Protein AF-A0A1Y2CL51-F1 (afdb_monomer)

InterPro domains:
  IPR001611 Leucine-rich repeat [PF00560] (179-201)
  IPR001611 Leucine-rich repeat [PF00560] (231-253)
  IPR032675 Leucine-rich repeat domain superfamily [G3DSA:3.80.10.10] (71-289)
  IPR053038 Receptor-like Plant Defense [PTHR48064] (92-286)

Nearest PDB structures (foldseek):
  5xjo-assembly2_B  TM=7.924E-01  e=1.326E-09  Arabidopsis thaliana
  4z5w-assembly2_B  TM=7.443E-01  e=2.589E-09  Daucus carota
  4z62-assembly1_A  TM=6.999E-01  e=1.438E-07  Daucus carota
  6g3w-assembly2_D  TM=8.400E-01  e=7.982E-06  Arabidopsis thaliana
  1ogq-assembly1_A  TM=4.740E-01  e=4.875E-08  Phaseolus vulgaris

Mean predicted aligned error: 11.53 Å

pLDDT: mean 75.55, std 25.63, range [22.02, 98.88]

Structure (mmCIF, N/CA/C/O backbone):
data_AF-A0A1Y2CL51-F1
#
_entry.id   AF-A0A1Y2CL51-F1
#
loop_
_atom_site.group_PDB
_atom_site.id
_atom_site.type_symbol
_atom_site.label_atom_id
_atom_site.label_alt_id
_atom_site.label_comp_id
_atom_site.label_asym_id
_atom_site.label_entity_id
_atom_site.label_seq_id
_atom_site.pdbx_PDB_ins_code
_atom_site.Cartn_x
_atom_site.Cartn_y
_atom_site.Cartn_z
_atom_site.occupancy
_atom_site.B_iso_or_equiv
_atom_site.auth_seq_id
_atom_site.auth_comp_id
_atom_site.auth_asym_id
_atom_site.auth_atom_id
_atom_site.pdbx_PDB_model_num
ATOM 1 N N . MET A 1 1 ? -41.728 22.526 10.465 1.00 32.31 1 MET A N 1
ATOM 2 C CA . MET A 1 1 ? -42.297 21.158 10.417 1.00 32.31 1 MET A CA 1
ATOM 3 C C . MET A 1 1 ? -41.361 20.359 9.525 1.00 32.31 1 MET A C 1
ATOM 5 O O . MET A 1 1 ? -41.046 20.877 8.469 1.00 32.31 1 MET A O 1
ATOM 9 N N . SER A 1 2 ? -40.850 19.186 9.882 1.00 24.22 2 SER A N 1
ATOM 10 C CA . SER A 1 2 ? -41.228 18.241 10.945 1.00 24.22 2 SER A CA 1
ATOM 11 C C . SER A 1 2 ? -40.548 18.487 12.304 1.00 24.22 2 SER A C 1
ATOM 13 O O . SER A 1 2 ? -39.623 19.281 12.419 1.00 24.22 2 SER A O 1
ATOM 15 N N . TRP A 1 3 ? -41.068 17.842 13.352 1.00 22.66 3 TRP A N 1
ATOM 16 C CA . TRP A 1 3 ? -40.423 17.725 14.664 1.00 22.66 3 TRP A CA 1
ATOM 17 C C . TRP A 1 3 ? -39.824 16.320 14.776 1.00 22.66 3 TRP A C 1
ATOM 19 O O . TRP A 1 3 ? -40.530 15.343 14.514 1.00 22.66 3 TRP A O 1
ATOM 29 N N . MET A 1 4 ? -38.562 16.195 15.198 1.00 22.02 4 MET A N 1
ATOM 30 C CA . MET A 1 4 ? -37.990 14.886 15.526 1.00 22.02 4 MET A CA 1
ATOM 31 C C . MET A 1 4 ? -38.594 14.321 16.822 1.00 22.02 4 MET A C 1
ATOM 33 O O . MET A 1 4 ? -38.956 15.043 17.751 1.00 22.02 4 MET A O 1
ATOM 37 N N . HIS A 1 5 ? -38.740 12.998 16.861 1.00 24.14 5 HIS A N 1
ATOM 38 C CA . HIS A 1 5 ? -39.601 12.299 17.813 1.00 24.14 5 HIS A CA 1
ATOM 39 C C . HIS A 1 5 ? -39.038 12.311 19.262 1.00 24.14 5 HIS A C 1
ATOM 41 O O . HIS A 1 5 ? -37.900 11.872 19.466 1.00 24.14 5 HIS A O 1
ATOM 47 N N . PRO A 1 6 ? -39.819 12.672 20.311 1.00 24.06 6 PRO A N 1
ATOM 48 C CA . PRO A 1 6 ? -39.315 12.873 21.687 1.00 24.06 6 PRO A CA 1
ATOM 49 C C . PRO A 1 6 ? -38.643 11.673 22.382 1.00 24.06 6 PRO A C 1
ATOM 51 O O . PRO A 1 6 ? -38.093 11.820 23.472 1.00 24.06 6 PRO A O 1
ATOM 54 N N . LYS A 1 7 ? -38.684 10.477 21.781 1.00 26.39 7 LYS A N 1
ATOM 55 C CA . LYS A 1 7 ? -38.092 9.245 22.337 1.00 26.39 7 LYS A CA 1
ATOM 56 C C . LYS A 1 7 ? -36.597 9.068 22.033 1.00 26.39 7 LYS A C 1
ATOM 58 O O . LYS A 1 7 ? -35.974 8.225 22.670 1.00 26.39 7 LYS A O 1
ATOM 63 N N . ILE A 1 8 ? -36.021 9.845 21.110 1.00 28.16 8 ILE A N 1
ATOM 64 C CA . ILE A 1 8 ? -34.584 9.775 20.771 1.00 28.16 8 ILE A CA 1
ATOM 65 C C . ILE A 1 8 ? -33.762 10.685 21.704 1.00 28.16 8 ILE A C 1
ATOM 67 O O . ILE A 1 8 ? -32.742 10.268 22.244 1.00 28.16 8 ILE A O 1
ATOM 71 N N . VAL A 1 9 ? -34.288 11.871 22.032 1.00 26.61 9 VAL A N 1
ATOM 72 C CA . VAL A 1 9 ? -33.664 12.863 22.938 1.00 26.61 9 VAL A CA 1
ATOM 73 C C . VAL A 1 9 ? -33.526 12.359 24.394 1.00 26.61 9 VAL A C 1
ATOM 75 O O . VAL A 1 9 ? -32.742 12.889 25.179 1.00 26.61 9 VAL A O 1
ATOM 78 N N . TRP A 1 10 ? -34.260 11.309 24.780 1.00 22.97 10 TRP A N 1
ATOM 79 C CA . TRP A 1 10 ? -34.388 10.849 26.173 1.00 22.97 10 TRP A CA 1
ATOM 80 C C . TRP A 1 10 ? -33.589 9.584 26.544 1.00 22.97 10 TRP A C 1
ATOM 82 O O . TRP A 1 10 ? -33.891 8.948 27.554 1.00 22.97 10 TRP A O 1
ATOM 92 N N . LYS A 1 11 ? -32.532 9.230 25.793 1.00 26.28 11 LYS A N 1
ATOM 93 C CA . LYS A 1 11 ? -31.622 8.116 26.156 1.00 26.28 11 LYS A CA 1
ATOM 94 C C . LYS A 1 11 ? -30.156 8.479 26.441 1.00 26.28 11 LYS A C 1
ATOM 96 O O . LYS A 1 11 ? -29.363 7.578 26.689 1.00 26.28 11 LYS A O 1
ATOM 101 N N . LEU A 1 12 ? -29.815 9.770 26.518 1.00 31.66 12 LEU A N 1
ATOM 102 C CA . LEU A 1 12 ? -28.467 10.256 26.886 1.00 31.66 12 LEU A CA 1
ATOM 103 C C . LEU A 1 12 ? -28.410 11.053 28.209 1.00 31.66 12 LEU A C 1
ATOM 105 O O . LEU A 1 12 ? -27.375 11.604 28.568 1.00 31.66 12 LEU A O 1
ATOM 109 N N . ARG A 1 13 ? -29.496 11.078 28.997 1.00 26.52 13 ARG A N 1
ATOM 110 C CA . ARG A 1 13 ? -29.582 11.817 30.278 1.00 26.52 13 ARG A CA 1
ATOM 111 C C . ARG A 1 13 ? -29.024 11.088 31.517 1.00 26.52 13 ARG A C 1
ATOM 113 O O . ARG A 1 13 ? -29.363 11.458 32.636 1.00 26.52 13 ARG A O 1
ATOM 120 N N . VAL A 1 14 ? -28.154 10.088 31.344 1.00 31.30 14 VAL A N 1
ATOM 121 C CA . VAL A 1 14 ? -27.437 9.421 32.458 1.00 31.30 14 VAL A CA 1
ATOM 122 C C . VAL A 1 14 ? -25.947 9.252 32.140 1.00 31.30 14 VAL A C 1
ATOM 124 O O . VAL A 1 14 ? -25.368 8.178 32.280 1.00 31.30 14 VAL A O 1
ATOM 127 N N . LEU A 1 15 ? -25.313 10.344 31.717 1.00 37.66 15 LEU A N 1
ATOM 128 C CA . LEU A 1 15 ? -23.860 10.481 31.749 1.00 37.66 15 LEU A CA 1
ATOM 129 C C . LEU A 1 15 ? -23.494 11.266 33.010 1.00 37.66 15 LEU A C 1
ATOM 131 O O . LEU A 1 15 ? -24.083 12.309 33.300 1.00 37.66 15 LEU A O 1
ATOM 135 N N . SER A 1 16 ? -22.573 10.728 33.809 1.00 40.69 16 SER A N 1
ATOM 136 C CA . SER A 1 16 ? -22.164 11.366 35.061 1.00 40.69 16 SER A CA 1
ATOM 137 C C . SER A 1 16 ? -21.456 12.694 34.778 1.00 40.69 16 SER A C 1
ATOM 139 O O . SER A 1 16 ? -20.816 12.856 33.735 1.00 40.69 16 SER A O 1
ATOM 141 N N . ARG A 1 17 ? -21.506 13.638 35.732 1.00 38.16 17 ARG A N 1
ATOM 142 C CA . ARG A 1 17 ? -20.773 14.913 35.610 1.00 38.16 17 ARG A CA 1
ATOM 143 C C . ARG A 1 17 ? -19.286 14.680 35.314 1.00 38.16 17 ARG A C 1
ATOM 145 O O . ARG A 1 17 ? -18.708 15.453 34.577 1.00 38.16 17 ARG A O 1
ATOM 152 N N . SER A 1 18 ? -18.685 13.594 35.803 1.00 38.12 18 SER A N 1
ATOM 153 C CA . SER A 1 18 ? -17.293 13.220 35.510 1.00 38.12 18 SER A CA 1
ATOM 154 C C . SER A 1 18 ? -17.029 12.888 34.033 1.00 38.12 18 SER A C 1
ATOM 156 O O . SER A 1 18 ? -15.942 13.163 33.543 1.00 38.12 18 SER A O 1
ATOM 158 N N . PHE A 1 19 ? -18.000 12.316 33.311 1.00 44.16 19 PHE A N 1
ATOM 159 C CA . PHE A 1 19 ? -17.841 11.973 31.891 1.00 44.16 19 PHE A CA 1
ATOM 160 C C . PHE A 1 19 ? -17.941 13.206 30.990 1.00 44.16 19 PHE A C 1
ATOM 162 O O . PHE A 1 19 ? -17.105 13.387 30.110 1.00 44.16 19 PHE A O 1
ATOM 169 N N . GLN A 1 20 ? -18.891 14.104 31.277 1.00 42.50 20 GLN A N 1
ATOM 170 C CA . GLN A 1 20 ? -18.994 15.408 30.601 1.00 42.50 20 GLN A CA 1
ATOM 171 C C . GLN A 1 20 ? -17.689 16.210 30.706 1.00 42.50 20 GLN A C 1
ATOM 173 O O . GLN A 1 20 ? -17.347 16.953 29.799 1.00 42.50 20 GLN A O 1
ATOM 178 N N . ARG A 1 21 ? -16.938 16.005 31.791 1.00 44.00 21 ARG A N 1
ATOM 179 C CA . ARG A 1 21 ? -15.685 16.703 32.082 1.00 44.00 21 ARG A CA 1
ATOM 180 C C . ARG A 1 21 ? -14.422 16.027 31.536 1.00 44.00 21 ARG A C 1
ATOM 182 O O . ARG A 1 21 ? -13.354 16.629 31.522 1.00 44.00 21 ARG A O 1
ATOM 189 N N . LEU A 1 22 ? -14.539 14.769 31.111 1.00 44.66 22 LEU A N 1
ATOM 190 C CA . LEU A 1 22 ? -13.518 14.097 30.310 1.00 44.66 22 LEU A CA 1
ATOM 191 C C . LEU A 1 22 ? -13.675 14.507 28.844 1.00 44.66 22 LEU A C 1
ATOM 193 O O . LEU A 1 22 ? -12.706 14.941 28.237 1.00 44.66 22 LEU A O 1
ATOM 197 N N . LEU A 1 23 ? -14.912 14.477 28.329 1.00 44.78 23 LEU A N 1
ATOM 198 C CA . LEU A 1 23 ? -15.262 15.027 27.013 1.00 44.78 23 LEU A CA 1
ATOM 199 C C . LEU A 1 23 ? -14.862 16.503 26.862 1.00 44.78 23 LEU A C 1
ATOM 201 O O . LEU A 1 23 ? -14.670 16.990 25.757 1.00 44.78 23 LEU A O 1
ATOM 205 N N . SER A 1 24 ? -14.714 17.211 27.980 1.00 40.47 24 SER A N 1
ATOM 206 C CA . SER A 1 24 ? -14.375 18.621 27.985 1.00 40.47 24 SER A CA 1
ATOM 207 C C . SER A 1 24 ? -12.909 18.982 28.094 1.00 40.47 24 SER A C 1
ATOM 209 O O . SER A 1 24 ? -12.596 20.175 28.101 1.00 40.47 24 SER A O 1
ATOM 211 N N . THR A 1 25 ? -12.005 18.021 28.292 1.00 45.41 25 THR A N 1
ATOM 212 C CA . THR A 1 25 ? -10.592 18.370 28.131 1.00 45.41 25 THR A CA 1
ATOM 213 C C . THR A 1 25 ? -10.402 18.837 26.687 1.00 45.41 25 THR A C 1
ATOM 215 O O . THR A 1 25 ? -11.026 18.239 25.808 1.00 45.41 25 THR A O 1
ATOM 218 N N . PRO A 1 26 ? -9.586 19.869 26.415 1.00 40.69 26 PRO A N 1
ATOM 219 C CA . PRO A 1 26 ? -9.475 20.440 25.072 1.00 40.69 26 PRO A CA 1
ATOM 220 C C . PRO A 1 26 ? -9.213 19.392 23.969 1.00 40.69 26 PRO A C 1
ATOM 222 O O . PRO A 1 26 ? -9.809 19.471 22.901 1.00 40.69 26 PRO A O 1
ATOM 225 N N . ASP A 1 27 ? -8.446 18.342 24.286 1.00 38.12 27 ASP A N 1
ATOM 226 C CA . ASP A 1 27 ? -8.142 17.209 23.396 1.00 38.12 27 ASP A CA 1
ATOM 227 C C . ASP A 1 27 ? -9.353 16.310 23.040 1.00 38.12 27 ASP A C 1
ATOM 229 O O . ASP A 1 27 ? -9.319 15.593 22.045 1.00 38.12 27 ASP A O 1
ATOM 233 N N . PHE A 1 28 ? -10.420 16.312 23.846 1.00 41.28 28 PHE A N 1
ATOM 234 C CA . PH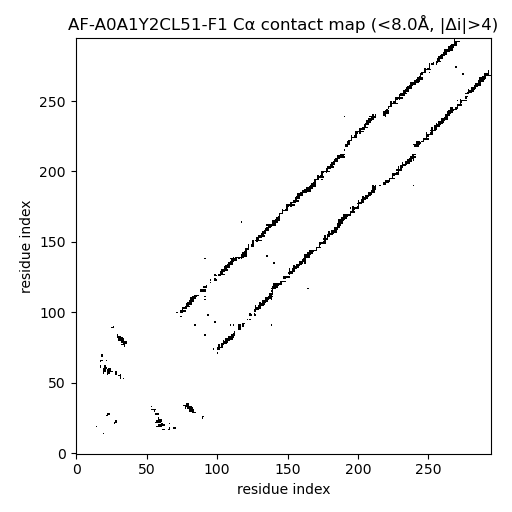E A 1 28 ? -11.610 15.457 23.680 1.00 41.28 28 PHE A CA 1
ATOM 235 C C . PHE A 1 28 ? -12.788 16.184 23.014 1.00 41.28 28 PHE A C 1
ATOM 237 O O . PHE A 1 28 ? -13.617 15.536 22.379 1.00 41.28 28 PHE A O 1
ATOM 244 N N . ALA A 1 29 ? -12.864 17.514 23.126 1.00 37.12 29 ALA A N 1
ATOM 245 C CA . ALA A 1 29 ? -13.947 18.309 22.538 1.00 37.12 29 ALA A CA 1
ATOM 246 C C . ALA A 1 29 ? -13.926 18.311 20.992 1.00 37.12 29 ALA A C 1
ATOM 248 O O . ALA A 1 29 ? -14.898 18.713 20.357 1.00 37.12 29 ALA A O 1
ATOM 249 N N . ALA A 1 30 ? -12.822 17.847 20.394 1.00 37.41 30 ALA A N 1
ATOM 250 C CA . ALA A 1 30 ? -12.630 17.674 18.955 1.00 37.41 30 ALA A CA 1
ATOM 251 C C . ALA A 1 30 ? -12.986 16.261 18.435 1.00 37.41 30 ALA A C 1
ATOM 253 O O . ALA A 1 30 ? -12.792 15.982 17.255 1.00 37.41 30 ALA A O 1
ATOM 254 N N . LEU A 1 31 ? -13.452 15.347 19.295 1.00 41.06 31 LEU A N 1
ATOM 255 C CA . LEU A 1 31 ? -13.645 13.930 18.966 1.00 41.06 31 LEU A CA 1
ATOM 256 C C . LEU A 1 31 ? -15.119 13.624 18.634 1.00 41.06 31 LEU A C 1
ATOM 258 O O . LEU A 1 31 ? -15.962 13.532 19.530 1.00 41.06 31 LEU A O 1
ATOM 262 N N . ASN A 1 32 ? -15.427 13.377 17.355 1.00 44.19 32 ASN A N 1
ATOM 263 C CA . ASN A 1 32 ? -16.724 12.832 16.937 1.00 44.19 32 ASN A CA 1
ATOM 264 C C . ASN A 1 32 ? -16.787 11.326 17.255 1.00 44.19 32 ASN A C 1
ATOM 266 O O . ASN A 1 32 ? -16.523 10.455 16.427 1.00 44.19 32 ASN A O 1
ATOM 270 N N . ILE A 1 33 ? -17.130 11.010 18.506 1.00 42.38 33 ILE A N 1
ATOM 271 C CA . ILE A 1 33 ? -17.300 9.631 18.979 1.00 42.38 33 ILE A CA 1
ATOM 272 C C . ILE A 1 33 ? -18.669 9.109 18.545 1.00 42.38 33 ILE A C 1
ATOM 274 O O . ILE A 1 33 ? -19.689 9.384 19.183 1.00 42.38 33 ILE A O 1
ATOM 278 N N . THR A 1 34 ? -18.691 8.312 17.482 1.00 38.84 34 THR A N 1
ATOM 279 C CA . THR A 1 34 ? -19.929 7.824 16.874 1.00 38.84 34 THR A CA 1
ATOM 280 C C . THR A 1 34 ? -20.082 6.317 17.074 1.00 38.84 34 THR A C 1
ATOM 282 O O . THR A 1 34 ? -19.154 5.521 16.933 1.00 38.84 34 THR A O 1
ATOM 285 N N . ARG A 1 35 ? -21.290 5.886 17.451 1.00 35.47 35 ARG A N 1
ATOM 286 C CA . ARG A 1 35 ? -21.610 4.461 17.587 1.00 35.47 35 ARG A CA 1
ATOM 287 C C . ARG A 1 35 ? -22.234 3.965 16.290 1.00 35.47 35 ARG A C 1
ATOM 289 O O . ARG A 1 35 ? -23.450 4.050 16.127 1.00 35.47 35 ARG A O 1
ATOM 296 N N . PHE A 1 36 ? -21.421 3.395 15.406 1.00 33.78 36 PHE A N 1
ATOM 297 C CA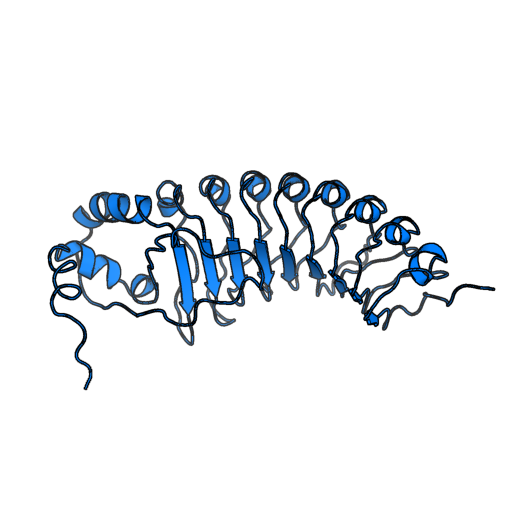 . PHE A 1 36 ? -21.942 2.725 14.220 1.00 33.78 36 PHE A CA 1
ATOM 298 C C . PHE A 1 36 ? -22.741 1.477 14.629 1.00 33.78 36 PHE A C 1
ATOM 300 O O . PHE A 1 36 ? -22.222 0.584 15.309 1.00 33.78 36 PHE A O 1
ATOM 307 N N . VAL A 1 37 ? -24.015 1.426 14.232 1.00 31.36 37 VAL A N 1
ATOM 308 C CA . VAL A 1 37 ? -24.899 0.264 14.388 1.00 31.36 37 VAL A CA 1
ATOM 309 C C . VAL A 1 37 ? -25.149 -0.295 12.987 1.00 31.36 37 VAL A C 1
ATOM 311 O O . VAL A 1 37 ? -25.831 0.372 12.211 1.00 31.36 37 VAL A O 1
ATOM 314 N N . PRO A 1 38 ? -24.620 -1.484 12.637 1.00 27.66 38 PRO A N 1
ATOM 315 C CA . PRO A 1 38 ? -24.770 -2.030 11.293 1.00 27.66 38 PRO A CA 1
ATOM 316 C C . PRO A 1 38 ? -26.242 -2.186 10.903 1.00 27.66 38 PRO A C 1
ATOM 318 O O . PRO A 1 38 ? -27.011 -2.866 11.588 1.00 27.66 38 PRO A O 1
ATOM 321 N N . ALA A 1 39 ? -26.634 -1.568 9.789 1.00 30.23 39 ALA A N 1
ATOM 322 C CA . ALA A 1 39 ? -27.961 -1.749 9.221 1.00 30.23 39 ALA A CA 1
ATOM 323 C C . ALA A 1 39 ? -28.105 -3.185 8.694 1.00 30.23 39 ALA A C 1
ATOM 325 O O . ALA A 1 39 ? -27.306 -3.650 7.881 1.00 30.23 39 ALA A O 1
ATOM 326 N N . ALA A 1 40 ? -29.138 -3.898 9.144 1.00 29.75 40 ALA A N 1
ATOM 327 C CA . ALA A 1 40 ? -29.423 -5.235 8.644 1.00 29.75 40 ALA A CA 1
ATOM 328 C C . ALA A 1 40 ? -29.904 -5.173 7.181 1.00 29.75 40 ALA A C 1
ATOM 330 O O . ALA A 1 40 ? -30.945 -4.587 6.898 1.00 29.75 40 ALA A O 1
ATOM 331 N N . ASN A 1 41 ? -29.162 -5.832 6.285 1.00 40.50 41 ASN A N 1
ATOM 332 C CA . ASN A 1 41 ? -29.522 -6.168 4.903 1.00 40.50 41 ASN A CA 1
ATOM 333 C C . ASN A 1 41 ? -30.126 -5.045 4.032 1.00 40.50 41 ASN A C 1
ATOM 335 O O . ASN A 1 41 ? -31.342 -4.966 3.849 1.00 40.50 41 ASN A O 1
ATOM 339 N N . LYS A 1 42 ? -29.259 -4.326 3.308 1.00 31.11 42 LYS A N 1
ATOM 340 C CA . LYS A 1 42 ? -29.532 -3.935 1.911 1.00 31.11 42 LYS A CA 1
ATOM 341 C C . LYS A 1 42 ? -28.353 -4.334 1.016 1.00 31.11 42 LYS A C 1
ATOM 343 O O . LYS A 1 42 ? -27.257 -4.572 1.512 1.00 31.11 42 LYS A O 1
ATOM 348 N N . GLY A 1 43 ? -28.646 -4.569 -0.263 1.00 29.75 43 GLY A N 1
ATOM 349 C CA . GLY A 1 43 ? -27.784 -5.327 -1.173 1.00 29.75 43 GLY A CA 1
ATOM 350 C C . GLY A 1 43 ? -26.479 -4.631 -1.563 1.00 29.75 43 GLY A C 1
ATOM 351 O O . GLY A 1 43 ? -26.379 -3.411 -1.540 1.00 29.75 43 GLY A O 1
ATOM 352 N N . ARG A 1 44 ? -25.496 -5.445 -1.965 1.00 40.62 44 ARG A N 1
ATOM 353 C CA . ARG A 1 44 ? -24.253 -4.999 -2.609 1.00 40.62 44 ARG A CA 1
ATOM 354 C C . ARG A 1 44 ? -24.553 -4.334 -3.954 1.00 40.62 44 ARG A C 1
ATOM 356 O O . ARG A 1 44 ? -25.087 -5.029 -4.811 1.00 40.62 44 ARG A O 1
ATOM 363 N N . THR A 1 45 ? -24.115 -3.087 -4.117 1.00 33.38 45 THR A N 1
ATOM 364 C CA . THR A 1 45 ? -23.308 -2.541 -5.234 1.00 33.38 45 THR A CA 1
ATOM 365 C C . THR A 1 45 ? -23.263 -1.025 -5.071 1.00 33.38 45 THR A C 1
ATOM 367 O O . THR A 1 45 ? -24.296 -0.406 -5.279 1.00 33.38 45 THR A O 1
ATOM 370 N N . GLU A 1 46 ? -22.106 -0.477 -4.688 1.00 30.81 46 GLU A N 1
ATOM 371 C CA . GLU A 1 46 ? -21.581 0.891 -4.915 1.00 30.81 46 GLU A CA 1
ATOM 372 C C . GLU A 1 46 ? -20.433 1.146 -3.914 1.00 30.81 46 GLU A C 1
ATOM 374 O O . GLU A 1 46 ? -20.122 0.264 -3.106 1.00 30.81 46 GLU A O 1
ATOM 379 N N . ALA A 1 47 ? -19.709 2.257 -4.072 1.00 32.72 47 ALA A N 1
ATOM 380 C CA . ALA A 1 47 ? -18.413 2.495 -3.434 1.00 32.72 47 ALA A CA 1
ATOM 381 C C . ALA A 1 47 ? -18.488 2.672 -1.902 1.00 32.72 47 ALA A C 1
ATOM 383 O O . ALA A 1 47 ? -19.553 2.859 -1.314 1.00 32.72 47 ALA A O 1
ATOM 384 N N . LEU A 1 48 ? -17.320 2.620 -1.247 1.00 37.78 48 LEU A N 1
ATOM 385 C CA . LEU A 1 48 ? -17.134 2.954 0.172 1.00 37.78 48 LEU A CA 1
ATOM 386 C C . LEU A 1 48 ? -17.183 4.481 0.385 1.00 37.78 48 LEU A C 1
ATOM 388 O O . LEU A 1 48 ? -16.201 5.086 0.818 1.00 37.78 48 LEU A O 1
ATOM 392 N N . ASP A 1 49 ? -18.321 5.089 0.056 1.00 35.22 49 ASP A N 1
ATOM 393 C CA . ASP A 1 49 ? -18.541 6.527 0.202 1.00 35.22 49 ASP A CA 1
ATOM 394 C C . ASP A 1 49 ? -18.667 6.947 1.680 1.00 35.22 49 ASP A C 1
ATOM 396 O O . ASP A 1 49 ? -19.112 6.191 2.551 1.00 35.22 49 ASP A O 1
ATOM 400 N N . ASP A 1 50 ? -18.210 8.168 1.960 1.00 36.84 50 ASP A N 1
ATOM 401 C CA . ASP A 1 50 ? -18.116 8.756 3.299 1.00 36.84 50 ASP A CA 1
ATOM 402 C C . ASP A 1 50 ? -19.524 9.024 3.886 1.00 36.84 50 ASP A C 1
ATOM 404 O O . ASP A 1 50 ? -20.381 9.549 3.174 1.00 36.84 50 ASP A O 1
ATOM 408 N N . PRO A 1 51 ? -19.828 8.682 5.156 1.00 40.25 51 PRO A N 1
ATOM 409 C CA . PRO A 1 51 ? -21.157 8.942 5.713 1.00 40.25 51 PRO A CA 1
ATOM 410 C C . PRO A 1 51 ? -21.393 10.445 5.950 1.00 40.25 51 PRO A C 1
ATOM 412 O O . PRO A 1 51 ? -20.783 11.039 6.834 1.00 40.25 51 PRO A O 1
ATOM 415 N N . ASP A 1 52 ? -22.318 11.042 5.198 1.00 32.62 52 ASP A N 1
ATOM 416 C CA . ASP A 1 52 ? -22.545 12.501 5.127 1.00 32.62 52 ASP A CA 1
ATOM 417 C C . ASP A 1 52 ? -23.224 13.173 6.354 1.00 32.62 52 ASP A C 1
ATOM 419 O O . ASP A 1 52 ? -23.522 14.366 6.310 1.00 32.62 52 ASP A O 1
ATOM 423 N N . GLU A 1 53 ? -23.473 12.474 7.473 1.00 31.55 53 GLU A N 1
ATOM 424 C CA . GLU A 1 53 ? -24.081 13.076 8.682 1.00 31.55 53 GLU A CA 1
ATOM 425 C C . GLU A 1 53 ? -23.396 12.632 9.996 1.00 31.55 53 GLU A C 1
ATOM 427 O O . GLU A 1 53 ? -23.552 11.494 10.448 1.00 31.55 53 GLU A O 1
ATOM 432 N N . TRP A 1 54 ? -22.693 13.563 10.664 1.00 39.50 54 TRP A N 1
ATOM 433 C CA . TRP A 1 54 ? -22.051 13.362 11.976 1.00 39.50 54 TRP A CA 1
ATOM 434 C C . TRP A 1 54 ? -22.235 14.579 12.920 1.00 39.50 54 TRP A C 1
ATOM 436 O O . TRP A 1 54 ? -21.835 15.692 12.582 1.00 39.50 54 TRP A O 1
ATOM 446 N N . ASP A 1 55 ? -22.776 14.367 14.130 1.00 26.98 55 ASP A N 1
ATOM 447 C CA . ASP A 1 55 ? -23.041 15.411 15.150 1.00 26.98 55 ASP A CA 1
ATOM 448 C C . ASP A 1 55 ? -21.901 15.588 16.195 1.00 26.98 55 ASP A C 1
ATOM 450 O O . ASP A 1 55 ? -21.342 14.606 16.685 1.00 26.98 55 ASP A O 1
ATOM 454 N N . LEU A 1 56 ? -21.628 16.840 16.612 1.00 29.81 56 LEU A N 1
ATOM 455 C CA . LEU A 1 56 ? -20.569 17.275 17.565 1.00 29.81 56 LEU A CA 1
ATOM 456 C C . LEU A 1 56 ? -21.039 17.420 19.042 1.00 29.81 56 LEU A C 1
ATOM 458 O O . LEU A 1 56 ? -22.178 17.822 19.286 1.00 29.81 56 LEU A O 1
ATOM 462 N N . LEU A 1 57 ? -20.168 17.167 20.051 1.00 29.78 57 LEU A N 1
ATOM 463 C CA . LEU A 1 57 ? -20.565 17.054 21.487 1.00 29.78 57 LEU A CA 1
ATOM 464 C C . LEU A 1 57 ? -19.581 17.585 22.607 1.00 29.78 57 LEU A C 1
ATOM 466 O O . LEU A 1 57 ? -18.991 16.790 23.334 1.00 29.78 57 LEU A O 1
ATOM 470 N N . PHE A 1 58 ? -19.608 18.904 22.907 1.00 33.03 58 PHE A N 1
ATOM 471 C CA . PHE A 1 58 ? -19.507 19.567 24.263 1.00 33.03 58 PHE A CA 1
ATOM 472 C C . PHE A 1 58 ? -18.177 19.761 25.094 1.00 33.03 58 PHE A C 1
ATOM 474 O O . PHE A 1 58 ? -17.111 19.296 24.718 1.00 33.03 58 PHE A O 1
ATOM 481 N N . GLY A 1 59 ? -18.257 20.539 26.219 1.00 29.75 59 GLY A N 1
ATOM 482 C CA . GLY A 1 59 ? -17.159 21.141 27.056 1.00 29.75 59 GLY A CA 1
ATOM 483 C C . GLY A 1 59 ? -17.341 21.213 28.628 1.00 29.75 59 GLY A C 1
ATOM 484 O O . GLY A 1 59 ? -18.185 20.504 29.159 1.00 29.75 59 GLY A O 1
ATOM 485 N N . CYS A 1 60 ? -16.523 22.031 29.354 1.00 28.41 60 CYS A N 1
ATOM 486 C CA . CYS A 1 60 ? -15.887 21.977 30.742 1.00 28.41 60 CYS A CA 1
ATOM 487 C C . CYS A 1 60 ? -16.609 21.413 32.034 1.00 28.41 60 CYS A C 1
ATOM 489 O O . CYS A 1 60 ? -17.834 21.399 32.087 1.00 28.41 60 CYS A O 1
ATOM 491 N N . ASP A 1 61 ? -16.000 21.011 33.196 1.00 32.59 61 ASP A N 1
ATOM 492 C CA . ASP A 1 61 ? -14.592 20.873 33.733 1.00 32.59 61 ASP A CA 1
ATOM 493 C C . ASP A 1 61 ? -14.378 19.942 35.014 1.00 32.59 61 ASP A C 1
ATOM 495 O O . ASP A 1 61 ? -15.228 19.971 35.912 1.00 32.59 61 ASP A O 1
ATOM 499 N N . ALA A 1 62 ? -13.214 19.247 35.183 1.00 27.33 62 ALA A N 1
ATOM 500 C CA . ALA A 1 62 ? -12.585 18.574 36.393 1.00 27.33 62 ALA A CA 1
ATOM 501 C C . ALA A 1 62 ? -13.056 17.182 37.005 1.00 27.33 62 ALA A C 1
ATOM 503 O O . ALA A 1 62 ? -13.980 16.527 36.535 1.00 27.33 62 ALA A O 1
ATOM 504 N N . PRO A 1 63 ? -12.549 16.713 38.179 1.00 36.41 63 PRO A N 1
ATOM 505 C CA . PRO A 1 63 ? -11.247 16.082 38.469 1.00 36.41 63 PRO A CA 1
ATOM 506 C C . PRO A 1 63 ? -11.134 14.560 38.129 1.00 36.41 63 PRO A C 1
ATOM 508 O O . PRO A 1 63 ? -12.083 13.906 37.703 1.00 36.41 63 PRO A O 1
ATOM 511 N N . THR A 1 64 ? -9.957 13.972 38.383 1.00 40.00 64 THR A N 1
ATOM 512 C CA . THR A 1 64 ? -9.333 12.895 37.578 1.00 40.00 64 THR A CA 1
ATOM 513 C C . THR A 1 64 ? -9.595 11.415 37.918 1.00 40.00 64 THR A C 1
ATOM 515 O O . THR A 1 64 ? -9.439 10.581 37.030 1.00 40.00 64 THR A O 1
ATOM 518 N N . VAL A 1 65 ? -9.963 11.023 39.146 1.00 32.12 65 VAL A N 1
ATOM 519 C CA . VAL A 1 65 ? -9.882 9.589 39.549 1.00 32.12 65 VAL A CA 1
ATOM 520 C C . VAL A 1 65 ? -11.043 8.722 39.032 1.00 32.12 65 VAL A C 1
ATOM 522 O O . VAL A 1 65 ? -10.824 7.591 38.610 1.00 32.12 65 VAL A O 1
ATOM 525 N N . TYR A 1 66 ? -12.272 9.247 38.997 1.00 30.52 66 TYR A N 1
ATOM 526 C CA . TYR A 1 66 ? -13.460 8.502 38.534 1.00 30.52 66 TYR A CA 1
ATOM 527 C C . TYR A 1 66 ? -13.606 8.436 37.002 1.00 30.52 66 TYR A C 1
ATOM 529 O O . TYR A 1 66 ? -14.508 7.766 36.497 1.00 30.52 66 TYR A O 1
ATOM 537 N N . ALA A 1 67 ? -12.750 9.136 36.254 1.00 39.81 67 ALA A N 1
ATOM 538 C CA . ALA A 1 67 ? -12.828 9.190 34.797 1.00 39.81 67 ALA A CA 1
ATOM 539 C C . ALA A 1 67 ? -12.377 7.876 34.132 1.00 39.81 67 ALA A C 1
ATOM 541 O O . ALA A 1 67 ? -12.941 7.487 33.114 1.00 39.81 67 ALA A O 1
ATOM 542 N N . SER A 1 68 ? -11.404 7.167 34.714 1.00 44.16 68 SER A N 1
ATOM 543 C CA . SER A 1 68 ? -10.718 6.033 34.077 1.00 44.16 68 SER A CA 1
ATOM 544 C C . SER A 1 68 ? -11.601 4.794 33.885 1.00 44.16 68 SER A C 1
ATOM 546 O O . SER A 1 68 ? -11.687 4.272 32.775 1.00 44.16 68 SER A O 1
ATOM 548 N N . GLU A 1 69 ? -12.292 4.323 34.928 1.00 42.38 69 GLU A N 1
ATOM 549 C CA . GLU A 1 69 ? -13.131 3.118 34.832 1.00 42.38 69 GLU A CA 1
ATOM 550 C C . GLU A 1 69 ? -14.409 3.370 34.015 1.00 42.38 69 GLU A C 1
ATOM 552 O O . GLU A 1 69 ? -14.849 2.503 33.257 1.00 42.38 69 GLU A O 1
ATOM 557 N N . TYR A 1 70 ? -14.981 4.575 34.113 1.00 41.41 70 TYR A N 1
ATOM 558 C CA . TYR A 1 70 ? -16.147 4.944 33.313 1.00 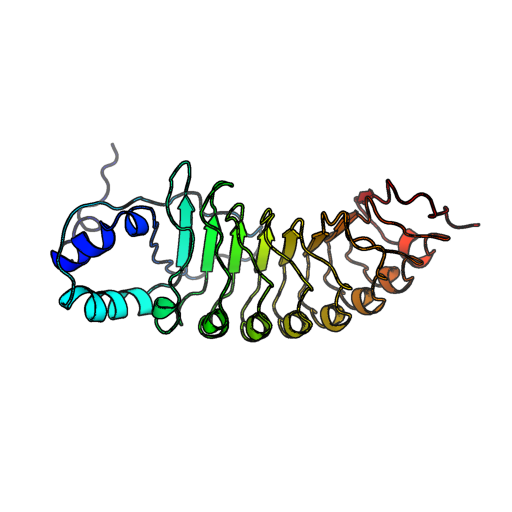41.41 70 TYR A CA 1
ATOM 559 C C . TYR A 1 70 ? -15.759 5.079 31.833 1.00 41.41 70 TYR A C 1
ATOM 561 O O . TYR A 1 70 ? -16.375 4.422 31.000 1.00 41.41 70 TYR A O 1
ATOM 569 N N . ALA A 1 71 ? -14.683 5.807 31.499 1.00 48.62 71 ALA A N 1
ATOM 570 C CA . ALA A 1 71 ? -14.170 5.892 30.128 1.00 48.62 71 ALA A CA 1
ATOM 571 C C . ALA A 1 71 ? -13.842 4.512 29.545 1.00 48.62 71 ALA A C 1
ATOM 573 O O . ALA A 1 71 ? -14.283 4.201 28.441 1.00 48.62 71 ALA A O 1
ATOM 574 N N . ARG A 1 72 ? -13.170 3.641 30.315 1.00 55.91 72 ARG A N 1
ATOM 575 C CA . ARG A 1 72 ? -12.887 2.248 29.930 1.00 55.91 72 ARG A CA 1
ATOM 576 C C . ARG A 1 72 ? -14.145 1.505 29.468 1.00 55.91 72 ARG A C 1
ATOM 578 O O . ARG A 1 72 ? -14.088 0.855 28.431 1.00 55.91 72 ARG A O 1
ATOM 585 N N . ARG A 1 73 ? -15.280 1.629 30.174 1.00 60.16 73 ARG A N 1
ATOM 586 C CA . ARG A 1 73 ? -16.549 0.970 29.790 1.00 60.16 73 ARG A CA 1
ATOM 587 C C . ARG A 1 73 ? -17.189 1.522 28.511 1.00 60.16 73 ARG A C 1
ATOM 589 O O . ARG A 1 73 ? -17.981 0.804 27.898 1.00 60.16 73 ARG A O 1
ATOM 596 N N . TYR A 1 74 ? -16.900 2.766 28.127 1.00 64.06 74 TYR A N 1
ATOM 597 C CA . TYR A 1 74 ? -17.395 3.357 26.875 1.00 64.06 74 TYR A CA 1
ATOM 598 C C . TYR A 1 74 ? -16.455 3.077 25.703 1.00 64.06 74 TYR A C 1
ATOM 600 O O . TYR A 1 74 ? -16.944 2.675 24.653 1.00 64.06 74 TYR A O 1
ATOM 608 N N . LEU A 1 75 ? -15.134 3.180 25.896 1.00 66.56 75 LEU A N 1
ATOM 609 C CA . LEU A 1 75 ? -14.129 2.822 24.886 1.00 66.56 75 LEU A CA 1
ATOM 610 C C . LEU A 1 75 ? -14.342 1.386 24.376 1.00 66.56 75 LEU A C 1
ATOM 612 O O . LEU A 1 75 ? -14.388 1.167 23.170 1.00 66.56 75 LEU A O 1
ATOM 616 N N . THR A 1 76 ? -14.631 0.432 25.274 1.00 71.25 76 THR A N 1
ATOM 617 C CA . THR A 1 76 ? -14.930 -0.967 24.900 1.00 71.25 76 THR A CA 1
ATOM 618 C C . THR A 1 76 ? -16.238 -1.165 24.125 1.00 71.25 76 THR A C 1
ATOM 620 O O . THR A 1 76 ? -16.517 -2.276 23.686 1.00 71.25 76 THR A O 1
ATOM 623 N N . GLN A 1 77 ? -17.071 -0.134 23.972 1.00 74.00 77 GLN A N 1
ATOM 624 C CA . GLN A 1 77 ? -18.297 -0.171 23.163 1.00 74.00 77 GLN A CA 1
ATOM 625 C C . GLN A 1 77 ? -18.150 0.560 21.820 1.00 74.00 77 GLN A C 1
ATOM 627 O O . GLN A 1 77 ? -19.099 0.548 21.034 1.00 74.00 77 GLN A O 1
ATOM 632 N N . LEU A 1 78 ? -17.006 1.203 21.556 1.00 71.88 78 LEU A N 1
ATOM 633 C CA . LEU A 1 78 ? -16.784 1.927 20.309 1.00 71.88 78 LEU A CA 1
ATOM 634 C C . LEU A 1 78 ? -16.501 0.962 19.160 1.00 71.88 78 LEU A C 1
ATOM 636 O O . LEU A 1 78 ? -15.657 0.074 19.265 1.00 71.88 78 LEU A O 1
ATOM 640 N N . THR A 1 79 ? -17.222 1.179 18.064 1.00 78.94 79 THR A N 1
ATOM 641 C CA . THR A 1 79 ? -17.048 0.506 16.771 1.00 78.94 79 THR A CA 1
ATOM 642 C C . THR A 1 79 ? -16.440 1.444 15.730 1.00 78.94 79 THR A C 1
ATOM 644 O O . THR A 1 79 ? -15.715 0.985 14.853 1.00 78.94 79 THR A O 1
ATOM 647 N N . ALA A 1 80 ? -16.648 2.756 15.863 1.00 79.19 80 ALA A N 1
ATOM 648 C CA . ALA A 1 80 ? -16.025 3.773 15.031 1.00 79.19 80 ALA A CA 1
ATOM 649 C C . ALA A 1 80 ? -15.439 4.912 15.877 1.00 79.19 80 ALA A C 1
ATOM 651 O O . ALA A 1 80 ? -15.970 5.268 16.932 1.00 79.19 80 ALA A O 1
ATOM 652 N N . ILE A 1 81 ? -14.336 5.471 15.389 1.00 77.50 81 ILE A N 1
ATOM 653 C CA . ILE A 1 81 ? -13.791 6.776 15.757 1.00 77.50 81 ILE A CA 1
ATOM 654 C C . ILE A 1 81 ? -13.483 7.461 14.429 1.00 77.50 81 ILE A C 1
ATOM 656 O O . ILE A 1 81 ? -12.703 6.927 13.641 1.00 77.50 81 ILE A O 1
ATOM 660 N N . ASP A 1 82 ? -14.088 8.620 14.184 1.00 76.75 82 ASP A N 1
ATOM 661 C CA . ASP A 1 82 ? -13.674 9.523 13.114 1.00 76.75 82 ASP A CA 1
ATOM 662 C C . ASP A 1 82 ? -13.306 10.868 13.735 1.00 76.75 82 ASP A C 1
ATOM 664 O O . ASP A 1 82 ? -14.135 11.553 14.336 1.00 76.75 82 ASP A O 1
ATOM 668 N N . TRP A 1 83 ? -12.025 11.206 13.662 1.00 75.50 83 TRP A N 1
ATOM 669 C CA . TRP A 1 83 ? -11.466 12.390 14.286 1.00 75.50 83 TRP A CA 1
ATOM 670 C C . TRP A 1 83 ? -11.054 13.379 13.204 1.00 75.50 83 TRP A C 1
ATOM 672 O O . TRP A 1 83 ? -9.931 13.328 12.712 1.00 75.50 83 TRP A O 1
ATOM 682 N N . ARG A 1 84 ? -11.973 14.278 12.835 1.00 70.69 84 ARG A N 1
ATOM 683 C CA . ARG A 1 84 ? -11.698 15.392 11.920 1.00 70.69 84 ARG A CA 1
ATOM 684 C C . ARG A 1 84 ? -11.409 16.651 12.731 1.00 70.69 84 ARG A C 1
ATOM 686 O O . ARG A 1 84 ? -12.276 17.118 13.467 1.00 70.69 84 ARG A O 1
ATOM 693 N N . ILE A 1 85 ? -10.202 17.191 12.605 1.00 61.62 85 ILE A N 1
ATOM 694 C CA . ILE A 1 85 ? -9.803 18.473 13.191 1.00 61.62 85 ILE A CA 1
ATOM 695 C C . ILE A 1 85 ? -9.529 19.457 12.062 1.00 61.62 85 ILE A C 1
ATOM 697 O O . ILE A 1 85 ? -8.698 19.186 11.206 1.00 61.62 85 ILE A O 1
ATOM 701 N N . ILE A 1 86 ? -10.169 20.624 12.136 1.00 54.09 86 ILE A N 1
ATOM 702 C CA . ILE A 1 86 ? -9.865 21.780 11.293 1.00 54.09 86 ILE A CA 1
ATOM 703 C C . ILE A 1 86 ? -9.480 22.945 12.221 1.00 54.09 86 ILE A C 1
ATOM 705 O O . ILE A 1 86 ? -10.201 23.243 13.175 1.00 54.09 86 ILE A O 1
ATOM 709 N N . TYR A 1 87 ? -8.338 23.580 11.965 1.00 51.34 87 TYR A N 1
ATOM 710 C CA . TYR A 1 87 ? -7.793 24.768 12.636 1.00 51.34 87 TYR A CA 1
ATOM 711 C C . TYR A 1 87 ? -7.693 24.697 14.173 1.00 51.34 87 TYR A C 1
ATOM 713 O O . TYR A 1 87 ? -8.251 25.537 14.884 1.00 51.34 87 TYR A O 1
ATOM 721 N N . SER A 1 88 ? -6.929 23.746 14.723 1.00 49.09 88 SER A N 1
ATOM 722 C CA . SER A 1 88 ? -6.627 23.744 16.166 1.00 49.09 88 SER A CA 1
ATOM 723 C C . SER A 1 88 ? -5.197 23.316 16.494 1.00 49.09 88 SER A C 1
ATOM 725 O O . SER A 1 88 ? -4.582 22.576 15.740 1.00 49.09 88 SER A O 1
ATOM 727 N N . ASN A 1 89 ? -4.701 23.745 17.660 1.00 49.34 89 ASN A N 1
ATOM 728 C CA . ASN A 1 89 ? -3.389 23.369 18.203 1.00 49.34 89 ASN A CA 1
ATOM 729 C C . ASN A 1 89 ? -3.414 22.013 18.955 1.00 49.34 89 ASN A C 1
ATOM 731 O O . ASN A 1 89 ? -2.625 21.817 19.886 1.00 49.34 89 ASN A O 1
ATOM 735 N N . PHE A 1 90 ? -4.363 21.115 18.658 1.00 51.00 90 PHE A N 1
ATOM 736 C CA . PHE A 1 90 ? -4.532 19.866 19.411 1.00 51.00 90 PHE A CA 1
ATOM 737 C C . PHE A 1 90 ? -3.631 18.741 18.916 1.00 51.00 90 PHE A C 1
ATOM 739 O O . PHE A 1 90 ? -3.294 18.628 17.742 1.00 51.00 90 PHE A O 1
ATOM 746 N N . LYS A 1 91 ? -3.237 17.862 19.842 1.00 54.81 91 LYS A N 1
ATOM 747 C CA . LYS A 1 91 ? -2.441 16.686 19.491 1.00 54.81 91 LYS A CA 1
ATOM 748 C C . LYS A 1 91 ? -3.333 15.639 18.840 1.00 54.81 91 LYS A C 1
ATOM 750 O O . LYS A 1 91 ? -4.045 14.915 19.532 1.00 54.81 91 LYS A O 1
ATOM 755 N N . ILE A 1 92 ? -3.231 15.538 17.522 1.00 62.28 92 ILE A N 1
ATOM 756 C CA . ILE A 1 92 ? -3.860 14.497 16.713 1.00 62.28 92 ILE A CA 1
ATOM 757 C C . ILE A 1 92 ? -3.174 13.155 17.016 1.00 62.28 92 ILE A C 1
ATOM 759 O O . ILE A 1 92 ? -2.232 12.768 16.342 1.00 62.28 92 ILE A O 1
ATOM 763 N N . GLN A 1 93 ? -3.589 12.449 18.068 1.00 66.44 93 GLN A N 1
ATOM 764 C CA . GLN A 1 93 ? -3.138 11.078 18.331 1.00 66.44 93 GLN A CA 1
ATOM 765 C C . GLN A 1 93 ? -4.128 10.337 19.227 1.00 66.44 93 GLN A C 1
ATOM 767 O O . GLN A 1 93 ? -4.562 10.860 20.253 1.00 66.44 93 GLN A O 1
ATOM 772 N N . VAL A 1 94 ? -4.424 9.075 18.907 1.00 69.81 94 VAL A N 1
ATOM 773 C CA . VAL A 1 94 ? -5.077 8.175 19.870 1.00 69.81 94 VAL A CA 1
ATOM 774 C C . VAL A 1 94 ? -4.073 7.895 20.997 1.00 69.81 94 VAL A C 1
ATOM 776 O O . VAL A 1 94 ? -2.994 7.371 20.713 1.00 69.81 94 VAL A O 1
ATOM 779 N N . PRO A 1 95 ? -4.367 8.213 22.271 1.00 70.62 95 PRO A N 1
ATOM 780 C CA . PRO A 1 95 ? -3.420 7.960 23.352 1.00 70.62 95 PRO A CA 1
ATOM 781 C C . PRO A 1 95 ? -3.136 6.459 23.500 1.00 70.62 95 PRO A C 1
ATOM 783 O O . PRO A 1 95 ? -4.073 5.671 23.631 1.00 70.62 95 PRO A O 1
ATOM 786 N N . SER A 1 96 ? -1.862 6.050 23.570 1.00 71.75 96 SER A N 1
ATOM 787 C CA . SER A 1 96 ? -1.463 4.636 23.739 1.00 71.75 96 SER A CA 1
ATOM 788 C C . SER A 1 96 ? -2.244 3.873 24.834 1.00 71.75 96 SER A C 1
ATOM 790 O O . SER A 1 96 ? -2.632 2.730 24.588 1.00 71.75 96 SER A O 1
ATOM 792 N N . PRO A 1 97 ? -2.590 4.470 26.002 1.00 72.81 97 PRO A N 1
ATOM 793 C CA . PRO A 1 97 ? -3.411 3.803 27.021 1.00 72.81 97 P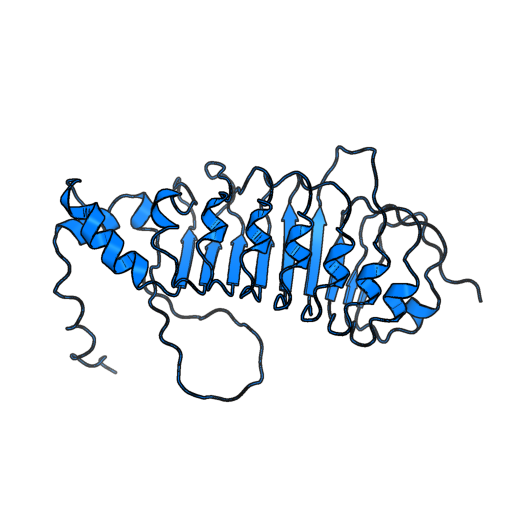RO A CA 1
ATOM 794 C C . PRO A 1 97 ? -4.846 3.430 26.601 1.00 72.81 97 PRO A C 1
ATOM 796 O O . PRO A 1 97 ? -5.512 2.711 27.345 1.00 72.81 97 PRO A O 1
ATOM 799 N N . TRP A 1 98 ? -5.358 3.922 25.466 1.00 77.81 98 TRP A N 1
ATOM 800 C CA . TRP A 1 98 ? -6.715 3.624 24.987 1.00 77.81 98 TRP A CA 1
ATOM 801 C C . TRP A 1 98 ? -6.779 2.367 24.117 1.00 77.81 98 TRP A C 1
ATOM 803 O O . TRP A 1 98 ? -7.800 1.684 24.137 1.00 77.81 98 TRP A O 1
ATOM 813 N N . PHE A 1 99 ? -5.709 2.020 23.394 1.00 82.69 99 PHE A N 1
ATOM 814 C CA . PHE A 1 99 ? -5.678 0.858 22.493 1.00 82.69 99 PHE A CA 1
ATOM 815 C C . PHE A 1 99 ? -6.118 -0.466 23.162 1.00 82.69 99 PHE A C 1
ATOM 817 O O . PHE A 1 99 ? -6.935 -1.167 22.565 1.00 82.69 99 PHE A O 1
ATOM 824 N N . PRO A 1 100 ? -5.733 -0.791 24.421 1.00 84.06 100 PRO A N 1
ATOM 825 C CA . PRO A 1 100 ? -6.244 -1.971 25.137 1.00 84.06 100 PRO A CA 1
ATOM 826 C C . PRO A 1 100 ? -7.757 -1.971 25.415 1.00 84.06 100 PRO A C 1
ATOM 828 O O . PRO A 1 100 ? -8.290 -2.941 25.956 1.00 84.06 100 PRO A O 1
ATOM 831 N N . HIS A 1 101 ? -8.453 -0.870 25.135 1.00 81.25 101 HIS A N 1
ATOM 832 C CA . HIS A 1 101 ? -9.887 -0.690 25.360 1.00 81.25 101 HIS A CA 1
ATOM 833 C C . HIS A 1 101 ? -10.663 -0.444 24.062 1.00 81.25 101 HIS A C 1
ATOM 835 O O . HIS A 1 101 ? -11.886 -0.452 24.101 1.00 81.25 101 HIS A O 1
ATOM 841 N N . LEU A 1 102 ? -9.981 -0.316 22.921 1.00 83.06 102 LEU A N 1
ATOM 842 C CA . LEU A 1 102 ? -10.570 -0.106 21.595 1.00 83.06 102 LEU A CA 1
ATOM 843 C C . LEU A 1 102 ? -10.649 -1.401 20.760 1.00 83.06 102 LEU A C 1
ATOM 845 O O . LEU A 1 102 ? -10.793 -1.354 19.546 1.00 83.06 102 LEU A O 1
ATOM 849 N N . GLY A 1 103 ? -10.593 -2.579 21.390 1.00 85.81 103 GLY A N 1
ATOM 850 C CA . GLY A 1 103 ? -10.588 -3.867 20.677 1.00 85.81 103 GLY A CA 1
ATOM 851 C C . GLY A 1 103 ? -11.837 -4.165 19.827 1.00 85.81 103 GLY A C 1
ATOM 852 O O . GLY A 1 103 ? -11.777 -5.025 18.957 1.00 85.81 103 GLY A O 1
ATOM 853 N N . ASN A 1 104 ? -12.952 -3.457 20.041 1.00 84.81 104 ASN A N 1
ATOM 854 C CA . ASN A 1 104 ? -14.180 -3.571 19.235 1.00 84.81 104 ASN A CA 1
ATOM 855 C C . ASN A 1 104 ? -14.233 -2.598 18.040 1.00 84.81 104 ASN A C 1
ATOM 857 O O . ASN A 1 104 ? -15.215 -2.598 17.297 1.00 84.81 104 ASN A O 1
ATOM 861 N N . LEU A 1 105 ? -13.199 -1.774 17.855 1.00 86.44 105 LEU A N 1
ATOM 862 C CA . LEU A 1 105 ? -13.144 -0.760 16.813 1.00 86.44 105 LEU A CA 1
ATOM 863 C C . LEU A 1 105 ? -12.989 -1.414 15.432 1.00 86.44 105 LEU A C 1
ATOM 865 O O . LEU A 1 105 ? -12.036 -2.151 15.195 1.00 86.44 105 LEU A O 1
ATOM 869 N N . THR A 1 106 ? -13.920 -1.123 14.524 1.00 90.25 106 THR A N 1
ATOM 870 C CA . THR A 1 106 ? -13.887 -1.522 13.109 1.00 90.25 106 THR A CA 1
ATOM 871 C C . THR A 1 106 ? -13.441 -0.377 12.199 1.00 90.25 106 THR A C 1
ATOM 873 O O . THR A 1 106 ? -12.919 -0.634 11.119 1.00 90.25 106 THR A O 1
ATOM 876 N N . TRP A 1 107 ? -13.600 0.877 12.632 1.00 88.50 107 TRP A N 1
ATOM 877 C CA . TRP A 1 107 ? -13.222 2.073 11.874 1.00 88.50 107 TRP A CA 1
ATOM 878 C C . TRP A 1 107 ? -12.412 3.037 12.744 1.00 88.50 107 TRP A C 1
ATOM 880 O O . TRP A 1 107 ? -12.891 3.482 13.789 1.00 88.50 107 TRP A O 1
ATOM 890 N N . LEU A 1 108 ? -11.206 3.385 12.298 1.00 90.00 108 LEU A N 1
ATOM 891 C CA . LEU A 1 108 ? -10.390 4.456 12.862 1.00 90.00 108 LEU A CA 1
ATOM 892 C C . LEU A 1 108 ? -10.004 5.407 11.735 1.00 90.00 108 LEU A C 1
ATOM 894 O O . LEU A 1 108 ? -9.167 5.078 10.899 1.00 90.00 108 LEU A O 1
ATOM 898 N N . SER A 1 109 ? -10.620 6.582 11.729 1.00 87.00 109 SER A N 1
ATOM 899 C CA . SER A 1 109 ? -10.272 7.688 10.849 1.00 87.00 109 SER A CA 1
ATOM 900 C C . SER A 1 109 ? -9.741 8.847 11.682 1.00 87.00 109 SER A C 1
ATOM 902 O O . SER A 1 109 ? -10.269 9.166 12.748 1.00 87.00 109 SER A O 1
ATOM 904 N N . ILE A 1 110 ? -8.651 9.433 11.209 1.00 83.44 110 ILE A N 1
ATOM 905 C CA . ILE A 1 110 ? -7.969 10.579 11.786 1.00 83.44 110 ILE A CA 1
ATOM 906 C C . ILE A 1 110 ? -7.627 11.494 10.610 1.00 83.44 110 ILE A C 1
ATOM 908 O O . ILE A 1 110 ? -6.930 11.089 9.679 1.00 83.44 110 ILE A O 1
ATOM 912 N N . MET A 1 111 ? -8.158 12.709 10.624 1.00 78.88 111 MET A N 1
ATOM 913 C CA . MET A 1 111 ? -7.971 13.713 9.586 1.00 78.88 111 MET A CA 1
ATOM 914 C C . MET A 1 111 ? -7.661 15.046 10.259 1.00 78.88 111 MET A C 1
ATOM 916 O O . MET A 1 111 ? -8.467 15.555 11.037 1.00 78.88 111 MET A O 1
ATOM 920 N N . GLY A 1 112 ? -6.474 15.575 9.994 1.00 72.75 112 GLY A N 1
ATOM 921 C CA . GLY A 1 112 ? -6.001 16.828 10.570 1.00 72.75 112 GLY A CA 1
ATOM 922 C C . GLY A 1 112 ? -5.903 17.968 9.570 1.00 72.75 112 GLY A C 1
ATOM 923 O O . GLY A 1 112 ? -6.287 17.839 8.411 1.00 72.75 112 GLY A O 1
ATOM 924 N N . ASP A 1 113 ? -5.272 19.038 10.043 1.00 66.56 113 ASP A N 1
ATOM 925 C CA . ASP A 1 113 ? -4.516 19.968 9.211 1.00 66.56 113 ASP A CA 1
ATOM 926 C C . ASP A 1 113 ? -3.016 19.765 9.480 1.00 66.56 113 ASP A C 1
ATOM 928 O O . ASP A 1 113 ? -2.613 19.457 10.609 1.00 66.56 113 ASP A O 1
ATOM 932 N N . SER A 1 114 ? -2.179 20.026 8.476 1.00 64.12 114 SER A N 1
ATOM 933 C CA . SER A 1 114 ? -0.718 20.074 8.621 1.00 64.12 114 SER A CA 1
ATOM 934 C C . SER A 1 114 ? -0.258 21.218 9.537 1.00 64.12 114 SER A C 1
ATOM 936 O O . SER A 1 114 ? -0.748 22.344 9.412 1.00 64.12 114 SER A O 1
ATOM 938 N N . GLY A 1 115 ? 0.754 20.974 10.370 1.00 63.00 115 GLY A N 1
ATOM 939 C CA . GLY A 1 115 ? 1.333 21.949 11.306 1.00 63.00 115 GLY A CA 1
ATOM 940 C C . GLY A 1 115 ? 1.073 21.642 12.787 1.00 63.00 115 GLY A C 1
ATOM 941 O O . GLY A 1 115 ? 1.366 22.469 13.653 1.00 63.00 115 GLY A O 1
ATOM 942 N N . ASN A 1 116 ? 0.538 20.460 13.084 1.00 64.81 116 ASN A N 1
ATOM 943 C CA . ASN A 1 116 ? 0.308 19.950 14.426 1.00 64.81 116 ASN A CA 1
ATOM 944 C C . ASN A 1 116 ? 1.576 19.335 15.046 1.00 64.81 116 ASN A C 1
ATOM 946 O O . ASN A 1 116 ? 2.640 19.233 14.435 1.00 64.81 116 ASN A O 1
ATOM 950 N N . SER A 1 117 ? 1.488 18.945 16.323 1.00 72.12 117 SER A N 1
ATOM 951 C CA . SER A 1 117 ? 2.585 18.215 16.974 1.00 72.12 117 SER A CA 1
ATOM 952 C C . SER A 1 117 ? 2.768 16.838 16.324 1.00 72.12 117 SER A C 1
ATOM 954 O O . SER A 1 117 ? 1.806 16.068 16.334 1.00 72.12 117 SER A O 1
ATOM 956 N N . PRO A 1 118 ? 3.980 16.473 15.864 1.00 79.06 118 PRO A N 1
ATOM 957 C CA . PRO A 1 118 ? 4.231 15.155 15.296 1.00 79.06 118 PRO A CA 1
ATOM 958 C C . PRO A 1 118 ? 3.918 14.041 16.296 1.00 79.06 118 PRO A C 1
ATOM 960 O O . PRO A 1 118 ? 4.270 14.133 17.478 1.00 79.06 118 PRO A O 1
ATOM 963 N N . TRP A 1 119 ? 3.308 12.967 15.809 1.00 80.06 119 TRP A N 1
ATOM 964 C CA . TRP A 1 119 ? 3.000 11.765 16.589 1.00 80.06 119 TRP A CA 1
ATOM 965 C C . TRP A 1 119 ? 3.440 10.511 15.834 1.00 80.06 119 TRP A C 1
ATOM 967 O O . TRP A 1 119 ? 3.889 10.600 14.695 1.00 80.06 119 TRP A O 1
ATOM 977 N N . VAL A 1 120 ? 3.370 9.341 16.465 1.00 88.69 120 VAL A N 1
ATOM 978 C CA . VAL A 1 120 ? 3.799 8.064 15.873 1.00 88.69 120 VAL A CA 1
ATOM 979 C C . VAL A 1 120 ? 2.686 7.045 16.068 1.00 88.69 120 VAL A C 1
ATOM 981 O O . VAL A 1 120 ? 2.165 6.932 17.178 1.00 88.69 120 VAL A O 1
ATOM 984 N N . LEU A 1 121 ? 2.344 6.285 15.023 1.00 90.62 121 LEU A N 1
ATOM 985 C CA . LEU A 1 121 ? 1.431 5.147 15.142 1.00 90.62 121 LEU A CA 1
ATOM 986 C C . LEU A 1 121 ? 2.105 4.060 16.004 1.00 90.62 121 LEU A C 1
ATOM 988 O O . LEU A 1 121 ? 3.129 3.518 15.584 1.00 90.62 121 LEU A O 1
ATOM 992 N N . PRO A 1 122 ? 1.603 3.757 17.215 1.00 91.50 122 PRO A N 1
ATOM 993 C CA . PRO A 1 122 ? 2.357 2.960 18.173 1.00 91.50 122 PRO A CA 1
ATOM 994 C C . PRO A 1 122 ? 2.115 1.455 17.979 1.00 91.50 122 PRO A C 1
ATOM 996 O O . PRO A 1 122 ? 1.113 1.037 17.399 1.00 91.50 122 PRO A O 1
ATOM 999 N N . GLU A 1 123 ? 3.003 0.619 18.523 1.00 93.31 123 GLU A N 1
ATOM 1000 C CA . GLU A 1 123 ? 2.918 -0.850 18.433 1.00 93.31 123 GLU A CA 1
ATOM 1001 C C . GLU A 1 123 ? 1.644 -1.432 19.082 1.00 93.31 123 GLU A C 1
ATOM 1003 O O . GLU A 1 123 ? 1.229 -2.552 18.777 1.00 93.31 123 GLU A O 1
ATOM 1008 N N . GLU A 1 124 ? 0.969 -0.680 19.957 1.00 92.06 124 GLU A N 1
ATOM 1009 C CA . GLU A 1 124 ? -0.353 -1.030 20.481 1.00 92.06 124 GLU A CA 1
ATOM 1010 C C . GLU A 1 124 ? -1.465 -1.045 19.415 1.00 92.06 124 GLU A C 1
ATOM 1012 O O . GLU A 1 124 ? -2.531 -1.600 19.691 1.00 92.06 124 GLU A O 1
ATOM 1017 N N . VAL A 1 125 ? -1.232 -0.539 18.192 1.00 93.38 125 VAL A N 1
ATOM 1018 C CA . VAL A 1 125 ? -2.185 -0.642 17.068 1.00 93.38 125 VAL A CA 1
ATOM 1019 C C . VAL A 1 125 ? -2.647 -2.084 16.837 1.00 93.38 125 VAL A C 1
ATOM 1021 O O . VAL A 1 125 ? -3.825 -2.317 16.578 1.00 93.38 125 VAL A O 1
ATOM 1024 N N . ARG A 1 126 ? -1.772 -3.068 17.088 1.00 95.00 126 ARG A N 1
ATOM 1025 C CA . ARG A 1 126 ? -2.064 -4.514 17.046 1.00 95.00 126 ARG A CA 1
ATOM 1026 C C . ARG A 1 126 ? -3.248 -4.979 17.901 1.00 95.00 126 ARG A C 1
ATOM 1028 O O . ARG A 1 126 ? -3.730 -6.092 17.710 1.00 95.00 126 ARG A O 1
ATOM 1035 N N . LEU A 1 127 ? -3.668 -4.179 18.885 1.00 93.81 127 LEU A N 1
ATOM 1036 C CA . LEU A 1 127 ? -4.792 -4.482 19.776 1.00 93.81 127 LEU A CA 1
ATOM 1037 C C . LEU A 1 127 ? -6.153 -4.179 19.130 1.00 93.81 127 LEU A C 1
ATOM 1039 O O . LEU A 1 127 ? -7.172 -4.671 19.612 1.00 93.81 127 LEU A O 1
ATOM 1043 N N . LEU A 1 128 ? -6.179 -3.425 18.025 1.00 94.31 128 LEU A N 1
ATOM 1044 C CA . LEU A 1 128 ? -7.378 -3.126 17.236 1.00 94.31 128 LEU A CA 1
ATOM 1045 C C . LEU A 1 128 ? -7.724 -4.304 16.302 1.00 94.31 128 LEU A C 1
ATOM 1047 O O . LEU A 1 128 ? -7.886 -4.142 15.100 1.00 94.31 128 LEU A O 1
ATOM 1051 N N . SER A 1 129 ? -7.797 -5.525 16.833 1.00 92.25 129 SER A N 1
ATOM 1052 C CA . SER A 1 129 ? -7.860 -6.758 16.027 1.00 92.25 129 SER A CA 1
ATOM 1053 C C . SER A 1 129 ? -9.096 -6.890 15.124 1.00 92.25 129 SER A C 1
ATOM 1055 O O . SER A 1 129 ? -9.058 -7.665 14.171 1.00 92.25 129 SER A O 1
ATOM 1057 N N . ASN A 1 130 ? -10.166 -6.135 15.394 1.00 94.50 130 ASN A N 1
ATOM 1058 C CA . ASN A 1 130 ? -11.380 -6.072 14.573 1.00 94.50 130 ASN A CA 1
ATOM 1059 C C . ASN A 1 130 ? -11.367 -4.938 13.526 1.00 94.50 130 ASN A C 1
ATOM 1061 O O . ASN A 1 130 ? -12.362 -4.768 12.817 1.00 94.50 130 ASN A O 1
ATOM 1065 N N . LEU A 1 131 ? -10.283 -4.158 13.429 1.00 96.88 131 LEU A N 1
ATOM 1066 C CA . LEU A 1 131 ? -10.217 -2.981 12.566 1.00 96.88 131 LEU A CA 1
ATOM 1067 C C . LEU A 1 131 ? -10.301 -3.375 11.089 1.00 96.88 131 LEU A C 1
ATOM 1069 O O . LEU A 1 131 ? -9.536 -4.210 10.615 1.00 96.88 131 LEU A O 1
ATOM 1073 N N . GLN A 1 132 ? -11.239 -2.752 10.379 1.00 97.12 132 GLN A N 1
ATOM 1074 C CA . GLN A 1 132 ? -11.488 -2.926 8.948 1.00 97.12 132 GLN A CA 1
ATOM 1075 C C . GLN A 1 132 ? -10.963 -1.730 8.153 1.00 97.12 132 GLN A C 1
ATOM 1077 O O . GLN A 1 132 ? -10.487 -1.901 7.036 1.00 97.12 132 GLN A O 1
ATOM 1082 N N . ILE A 1 133 ? -11.017 -0.525 8.722 1.00 95.88 133 ILE A N 1
ATOM 1083 C CA . ILE A 1 133 ? -10.576 0.703 8.057 1.00 95.88 133 ILE A CA 1
ATOM 1084 C C . ILE A 1 133 ? -9.680 1.495 9.009 1.00 95.88 133 ILE A C 1
ATOM 1086 O O . ILE A 1 133 ? -10.099 1.843 10.117 1.00 95.88 133 ILE A O 1
ATOM 1090 N N . LEU A 1 134 ? -8.448 1.764 8.564 1.00 96.31 134 LEU A N 1
ATOM 1091 C CA . LEU A 1 134 ? -7.500 2.675 9.201 1.00 96.31 134 LEU A CA 1
ATOM 1092 C C . LEU A 1 134 ? -7.151 3.793 8.219 1.00 96.31 134 LEU A C 1
ATOM 1094 O O . LEU A 1 134 ? -6.466 3.559 7.224 1.00 96.31 134 LEU A O 1
ATOM 1098 N N . ARG A 1 135 ? -7.607 5.007 8.521 1.00 93.50 135 ARG A N 1
ATOM 1099 C CA . ARG A 1 135 ? -7.386 6.214 7.726 1.00 93.50 135 ARG A CA 1
ATOM 1100 C C . ARG A 1 135 ? -6.689 7.262 8.588 1.00 93.50 135 ARG A C 1
ATOM 1102 O O . ARG A 1 135 ? -7.200 7.632 9.638 1.00 93.50 135 ARG A O 1
ATOM 1109 N N . ILE A 1 136 ? -5.524 7.727 8.158 1.00 90.50 136 ILE A N 1
ATOM 1110 C CA . ILE A 1 136 ? -4.748 8.794 8.795 1.00 90.50 136 ILE A CA 1
ATOM 1111 C C . ILE A 1 136 ? -4.323 9.759 7.688 1.00 90.50 136 ILE A C 1
ATOM 1113 O O . ILE A 1 136 ? -3.440 9.437 6.890 1.00 90.50 136 ILE A O 1
ATOM 1117 N N . LYS A 1 137 ? -4.970 10.925 7.616 1.00 87.75 137 LYS A N 1
ATOM 1118 C CA . LYS A 1 137 ? -4.743 11.943 6.578 1.00 87.75 137 LYS A CA 1
ATOM 1119 C C . LYS A 1 137 ? -4.348 13.284 7.194 1.00 87.75 137 LYS A C 1
ATOM 1121 O O . LYS A 1 137 ? -4.893 13.643 8.238 1.00 87.75 137 LYS A O 1
ATOM 1126 N N . TYR A 1 138 ? -3.410 14.012 6.584 1.00 84.88 138 TYR A N 1
ATOM 1127 C CA . TYR A 1 138 ? -3.040 15.384 6.990 1.00 84.88 138 TYR A CA 1
ATOM 1128 C C . TYR A 1 138 ? -2.710 15.539 8.490 1.00 84.88 138 TYR A C 1
ATOM 1130 O O . TYR A 1 138 ? -3.059 16.534 9.116 1.00 84.88 138 TYR A O 1
ATOM 1138 N N . SER A 1 139 ? -2.115 14.514 9.110 1.00 77.38 139 SER A N 1
ATOM 1139 C CA . SER A 1 139 ? -2.069 14.376 10.577 1.00 77.38 139 SER A CA 1
ATOM 1140 C C . SER A 1 139 ? -0.665 14.507 11.177 1.00 77.38 139 SER A C 1
ATOM 1142 O O . SER A 1 139 ? -0.470 14.115 12.324 1.00 77.38 139 SER A O 1
ATOM 1144 N N . ASP A 1 140 ? 0.328 14.975 10.411 1.00 81.00 140 ASP A N 1
ATOM 1145 C CA . ASP A 1 140 ? 1.747 15.047 10.814 1.00 81.00 140 ASP A CA 1
ATOM 1146 C C . ASP A 1 140 ? 2.289 13.735 11.426 1.00 81.00 140 ASP A C 1
ATOM 1148 O O . ASP A 1 140 ? 3.176 13.732 12.289 1.00 81.00 140 ASP A O 1
ATOM 1152 N N . MET A 1 141 ? 1.751 12.591 10.981 1.00 86.12 141 MET A N 1
ATOM 1153 C CA . MET A 1 141 ? 2.203 11.287 11.453 1.00 86.12 141 MET A CA 1
ATOM 1154 C C . MET A 1 141 ? 3.665 11.088 11.052 1.00 86.12 141 MET A C 1
ATOM 1156 O O . MET A 1 141 ? 4.064 11.324 9.914 1.00 86.12 141 MET A O 1
ATOM 1160 N N . SER A 1 142 ? 4.466 10.660 12.017 1.00 89.06 142 SER A N 1
ATOM 1161 C CA . SER A 1 142 ? 5.920 10.615 11.958 1.00 89.06 142 SER A CA 1
ATOM 1162 C C . SER A 1 142 ? 6.459 9.260 12.410 1.00 89.06 142 SER A C 1
ATOM 1164 O O . SER A 1 142 ? 5.728 8.409 12.918 1.00 89.06 142 SER A O 1
ATOM 1166 N N . GLY A 1 143 ? 7.764 9.050 12.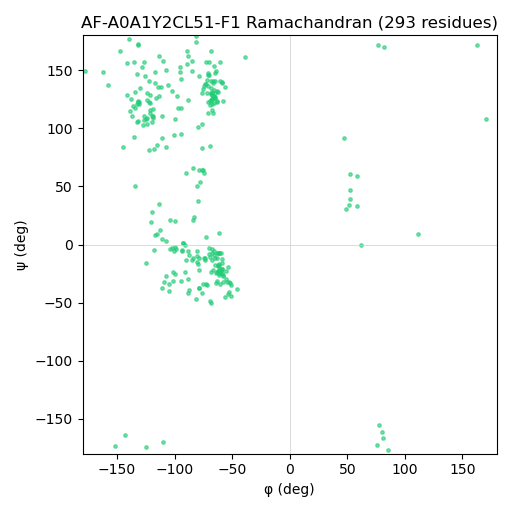228 1.00 91.50 143 GLY A N 1
ATOM 1167 C CA . GLY A 1 143 ? 8.364 7.735 12.457 1.00 91.50 143 GLY A CA 1
ATOM 1168 C C . GLY A 1 143 ? 8.063 6.793 11.294 1.00 91.50 143 GLY A C 1
ATOM 1169 O O . GLY A 1 143 ? 7.868 7.257 10.176 1.00 91.50 143 GLY A O 1
ATOM 1170 N N . SER A 1 144 ? 8.072 5.489 11.546 1.00 93.56 144 SER A N 1
ATOM 1171 C CA . SER A 1 144 ? 7.792 4.451 10.549 1.00 93.56 144 SER A CA 1
ATOM 1172 C C . SER A 1 144 ? 6.465 3.758 10.826 1.00 93.56 144 SER A C 1
ATOM 1174 O O . SER A 1 144 ? 6.007 3.726 11.967 1.00 93.56 144 SER A O 1
ATOM 1176 N N . ILE A 1 145 ? 5.881 3.139 9.799 1.00 95.50 145 ILE A N 1
ATOM 1177 C CA . ILE A 1 145 ? 4.742 2.232 9.976 1.00 95.50 145 ILE A CA 1
ATOM 1178 C C . ILE A 1 145 ? 5.223 1.037 10.828 1.00 95.50 145 ILE A C 1
ATOM 1180 O O . ILE A 1 145 ? 6.192 0.383 10.433 1.00 95.50 145 ILE A O 1
ATOM 1184 N N . PRO A 1 146 ? 4.610 0.745 11.990 1.00 95.75 146 PRO A N 1
ATOM 1185 C CA . PRO A 1 146 ? 5.038 -0.354 12.852 1.00 95.75 146 PRO A CA 1
ATOM 1186 C C . PRO A 1 146 ? 4.763 -1.710 12.192 1.00 95.75 146 PRO A C 1
ATOM 1188 O O . PRO A 1 146 ? 3.699 -1.922 11.609 1.00 95.75 146 PRO A O 1
ATOM 1191 N N . ALA A 1 147 ? 5.681 -2.668 12.343 1.00 97.25 147 ALA A N 1
ATOM 1192 C CA . ALA A 1 147 ? 5.538 -4.023 11.793 1.00 97.25 147 ALA A CA 1
ATOM 1193 C C . ALA A 1 147 ? 4.273 -4.742 12.308 1.00 97.25 147 ALA A C 1
ATOM 1195 O O . ALA A 1 147 ? 3.679 -5.576 11.620 1.00 97.25 147 ALA A O 1
ATOM 1196 N N . SER A 1 148 ? 3.802 -4.386 13.507 1.00 96.94 148 SER A N 1
ATOM 1197 C CA . SER A 1 148 ? 2.576 -4.945 14.078 1.00 96.94 148 SER A CA 1
ATOM 1198 C C . SER A 1 148 ? 1.276 -4.506 13.388 1.00 96.94 148 SER A C 1
ATOM 1200 O O . SER A 1 148 ? 0.222 -5.064 13.701 1.00 96.94 148 SER A O 1
ATOM 1202 N N . ILE A 1 149 ? 1.334 -3.620 12.382 1.00 96.94 149 ILE A N 1
ATOM 1203 C CA . ILE A 1 149 ? 0.216 -3.378 11.457 1.00 96.94 149 ILE A CA 1
ATOM 1204 C C . ILE A 1 149 ? -0.261 -4.681 10.787 1.00 96.94 149 ILE A C 1
ATOM 1206 O O . ILE A 1 149 ? -1.459 -4.877 10.597 1.00 96.94 149 ILE A O 1
ATOM 1210 N N . GLY A 1 150 ? 0.647 -5.637 10.537 1.00 97.31 150 GLY A N 1
ATOM 1211 C CA . GLY A 1 150 ? 0.316 -6.957 9.987 1.00 97.31 150 GLY A CA 1
ATOM 1212 C C . GLY A 1 150 ? -0.495 -7.868 10.920 1.00 97.31 150 GLY A C 1
ATOM 1213 O O . GLY A 1 150 ? -0.885 -8.961 10.513 1.00 97.31 150 GLY A O 1
ATOM 1214 N N . CYS A 1 151 ? -0.765 -7.450 12.163 1.00 97.62 151 CYS A N 1
ATOM 1215 C CA . CYS A 1 151 ? -1.701 -8.134 13.060 1.00 97.62 151 CYS A CA 1
ATOM 1216 C C . CYS A 1 151 ? -3.173 -7.806 12.746 1.00 97.62 151 CYS A C 1
ATOM 1218 O O . CYS A 1 151 ? -4.064 -8.537 13.186 1.00 97.62 151 CYS A O 1
ATOM 1220 N N . LEU A 1 152 ? -3.448 -6.738 11.986 1.00 97.69 152 LEU A N 1
ATOM 1221 C CA . LEU A 1 152 ? -4.796 -6.262 11.658 1.00 97.69 152 LEU A CA 1
ATOM 1222 C C . LEU A 1 152 ? -5.459 -7.099 10.551 1.00 97.69 152 LEU A C 1
ATOM 1224 O O . LEU A 1 152 ? -5.905 -6.581 9.539 1.00 97.69 152 LEU A O 1
ATOM 1228 N N . THR A 1 153 ? -5.535 -8.418 10.718 1.00 96.88 153 THR A N 1
ATOM 1229 C CA . THR A 1 153 ? -5.988 -9.367 9.672 1.00 96.88 153 THR A CA 1
ATOM 1230 C C . THR A 1 153 ? -7.433 -9.177 9.170 1.00 96.88 153 THR A C 1
ATOM 1232 O O . THR A 1 153 ? -7.837 -9.822 8.201 1.00 96.88 153 THR A O 1
ATOM 1235 N N . PHE A 1 154 ? -8.210 -8.290 9.800 1.00 97.56 154 PHE A N 1
ATOM 1236 C CA . PHE A 1 154 ? -9.544 -7.866 9.366 1.00 97.56 154 PHE A CA 1
ATOM 1237 C C . PHE A 1 154 ? -9.547 -6.594 8.496 1.00 97.56 154 PHE A C 1
ATOM 1239 O O . PHE A 1 154 ? -10.613 -6.233 8.001 1.00 97.56 154 PHE A O 1
ATOM 1246 N N . LEU A 1 155 ? -8.392 -5.952 8.289 1.00 98.31 155 LEU A N 1
ATOM 1247 C CA . LEU A 1 155 ? -8.262 -4.674 7.593 1.00 98.31 155 LEU A CA 1
ATOM 1248 C C . LEU A 1 155 ? -8.555 -4.817 6.092 1.00 98.31 155 LEU A C 1
ATOM 1250 O O . LEU A 1 155 ? -7.909 -5.599 5.396 1.00 98.31 155 LEU A O 1
ATOM 1254 N N . CYS A 1 156 ? -9.517 -4.028 5.619 1.00 98.38 156 CYS A N 1
ATOM 1255 C CA . CYS A 1 156 ? -9.924 -3.883 4.224 1.00 98.38 156 CYS A CA 1
ATOM 1256 C C . CYS A 1 156 ? -9.349 -2.610 3.582 1.00 98.38 156 CYS A C 1
ATOM 1258 O O . CYS A 1 156 ? -9.051 -2.624 2.392 1.00 98.38 156 CYS A O 1
ATOM 1260 N N . ALA A 1 157 ? -9.139 -1.531 4.347 1.00 98.50 157 ALA A N 1
ATOM 1261 C CA . ALA A 1 157 ? -8.483 -0.319 3.851 1.00 98.50 157 ALA A CA 1
ATOM 1262 C C . ALA A 1 157 ? -7.425 0.216 4.826 1.00 98.50 157 ALA A C 1
ATOM 1264 O O . ALA A 1 157 ? -7.695 0.397 6.018 1.00 98.50 157 ALA A O 1
ATOM 1265 N N . LEU A 1 158 ? -6.239 0.510 4.288 1.00 98.31 158 LEU A N 1
ATOM 1266 C CA . LEU A 1 158 ? -5.171 1.251 4.952 1.00 98.31 158 LEU A CA 1
ATOM 1267 C C . LEU A 1 158 ? -4.849 2.496 4.126 1.00 98.31 158 LEU A C 1
ATOM 1269 O O . LEU A 1 158 ? -4.371 2.385 2.999 1.00 98.31 158 LEU A O 1
ATOM 1273 N N . GLU A 1 159 ? -5.097 3.668 4.701 1.00 97.00 159 GLU A N 1
ATOM 1274 C CA . GLU A 1 159 ? -4.882 4.962 4.055 1.00 97.00 159 GLU A CA 1
ATOM 1275 C C . GLU A 1 159 ? -4.023 5.854 4.951 1.00 97.00 159 GLU A C 1
ATOM 1277 O O . GLU A 1 159 ? -4.515 6.412 5.930 1.00 97.00 159 GLU A O 1
ATOM 1282 N N . LEU A 1 160 ? -2.742 5.993 4.625 1.00 94.31 160 LEU A N 1
ATOM 1283 C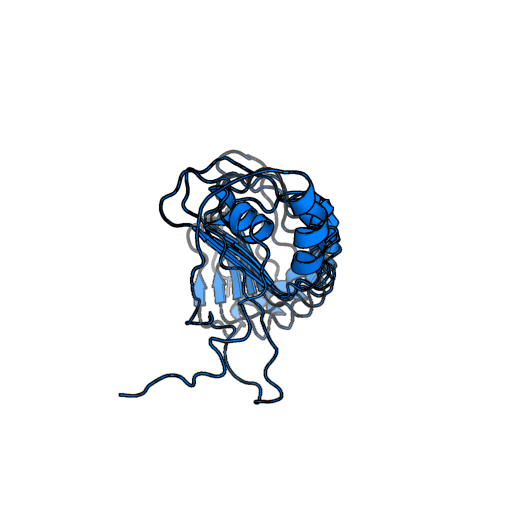 CA . LEU A 1 160 ? -1.776 6.821 5.347 1.00 94.31 160 LEU A CA 1
ATOM 1284 C C . LEU A 1 160 ? -1.281 7.915 4.396 1.00 94.31 160 LEU A C 1
ATOM 1286 O O . LEU A 1 160 ? -0.246 7.763 3.752 1.00 94.31 160 LEU A O 1
ATOM 1290 N N . VAL A 1 161 ? -2.056 8.991 4.260 1.00 90.62 161 VAL A N 1
ATOM 1291 C CA . VAL A 1 161 ? -1.941 9.949 3.142 1.00 90.62 161 VAL A CA 1
ATOM 1292 C C . VAL A 1 161 ? -1.564 11.331 3.644 1.00 90.62 161 VAL A C 1
ATOM 1294 O O . VAL A 1 161 ? -2.076 11.778 4.667 1.00 90.62 161 VAL A O 1
ATOM 1297 N N . ASP A 1 162 ? -0.673 12.003 2.927 1.00 85.75 162 ASP A N 1
ATOM 1298 C CA . ASP A 1 162 ? -0.234 13.373 3.205 1.00 85.75 162 ASP A CA 1
ATOM 1299 C C . ASP A 1 162 ? 0.238 13.532 4.663 1.00 85.75 162 ASP A C 1
ATOM 1301 O O . ASP A 1 162 ? -0.132 14.444 5.404 1.00 85.75 162 ASP A O 1
ATOM 1305 N N . ASN A 1 163 ? 1.062 12.567 5.086 1.00 86.44 163 ASN A N 1
ATOM 1306 C CA . ASN A 1 163 ? 1.784 12.583 6.351 1.00 86.44 163 ASN A CA 1
ATOM 1307 C C . ASN A 1 163 ? 3.267 12.850 6.061 1.00 86.44 163 ASN A C 1
ATOM 1309 O O . ASN A 1 163 ? 4.075 11.926 5.954 1.00 86.44 163 ASN A O 1
ATOM 1313 N N . ASP A 1 164 ? 3.634 14.123 5.917 1.00 82.12 164 ASP A N 1
ATOM 1314 C CA . ASP A 1 164 ? 4.966 14.538 5.449 1.00 82.12 164 ASP A CA 1
ATOM 1315 C C . ASP A 1 164 ? 6.132 14.022 6.307 1.00 82.12 164 ASP A C 1
ATOM 1317 O O . ASP A 1 164 ? 7.246 13.833 5.814 1.00 82.12 164 ASP A O 1
ATOM 1321 N N . LEU A 1 165 ? 5.882 13.758 7.591 1.00 86.44 165 LEU A N 1
ATOM 1322 C CA . LEU A 1 165 ? 6.884 13.293 8.552 1.00 86.44 165 LEU A CA 1
ATOM 1323 C C . LEU A 1 165 ? 7.041 11.761 8.594 1.00 86.44 165 LEU A C 1
ATOM 1325 O O . LEU A 1 165 ? 7.940 11.261 9.288 1.00 86.44 165 LEU A O 1
ATOM 1329 N N . LEU A 1 166 ? 6.198 11.023 7.863 1.00 89.44 166 LEU A N 1
ATOM 1330 C CA . LEU A 1 166 ? 6.242 9.569 7.750 1.00 89.44 166 LEU A CA 1
ATOM 1331 C C . LEU A 1 166 ? 7.494 9.151 6.975 1.00 89.44 166 LEU A C 1
ATOM 1333 O O . LEU A 1 166 ? 7.798 9.696 5.910 1.00 89.44 166 LEU A O 1
ATOM 1337 N N . LYS A 1 167 ? 8.247 8.196 7.530 1.00 90.88 167 LYS A N 1
ATOM 1338 C CA . LYS A 1 167 ? 9.583 7.843 7.047 1.00 90.88 167 LYS A CA 1
ATOM 1339 C C . LYS A 1 167 ? 9.957 6.374 7.205 1.00 90.88 167 LYS A C 1
ATOM 1341 O O . LYS A 1 167 ? 9.352 5.636 7.977 1.00 90.88 167 LYS A O 1
ATOM 1346 N N . GLY A 1 168 ? 11.032 5.985 6.524 1.00 90.62 168 GLY A N 1
ATOM 1347 C CA . GLY A 1 168 ? 11.521 4.608 6.504 1.00 90.62 168 GLY A CA 1
ATOM 1348 C C . GLY A 1 168 ? 10.732 3.737 5.527 1.00 90.62 168 GLY A C 1
ATOM 1349 O O . GLY A 1 168 ? 10.078 4.249 4.621 1.00 90.62 168 GLY A O 1
ATOM 1350 N N . CYS A 1 169 ? 10.825 2.420 5.704 1.00 92.50 169 CYS A N 1
ATOM 1351 C CA . CYS A 1 169 ? 10.299 1.445 4.751 1.00 92.50 169 CYS A CA 1
ATOM 1352 C C . CYS A 1 169 ? 8.843 1.047 5.018 1.00 92.50 169 CYS A C 1
ATOM 1354 O O . CYS A 1 169 ? 8.378 1.047 6.159 1.00 92.50 169 CYS A O 1
ATOM 1356 N N . LEU A 1 170 ? 8.160 0.599 3.961 1.00 95.75 170 LEU A N 1
ATOM 1357 C CA . LEU A 1 170 ? 6.940 -0.197 4.089 1.00 95.75 170 LEU A CA 1
ATOM 1358 C C . LEU A 1 170 ? 7.280 -1.553 4.750 1.00 95.75 170 LEU A C 1
ATOM 1360 O O . LEU A 1 170 ? 8.171 -2.246 4.254 1.00 95.75 170 LEU A O 1
ATOM 1364 N N . PRO A 1 171 ? 6.610 -1.958 5.846 1.00 97.19 171 PRO A N 1
ATOM 1365 C CA . PRO A 1 171 ? 6.890 -3.233 6.504 1.00 97.19 171 PRO A CA 1
ATOM 1366 C C . PRO A 1 171 ? 6.370 -4.419 5.679 1.00 97.19 171 PRO A C 1
ATOM 1368 O O . PRO A 1 171 ? 5.245 -4.392 5.172 1.00 97.19 171 PRO A O 1
ATOM 1371 N N . THR A 1 172 ? 7.168 -5.488 5.587 1.00 98.25 172 THR A N 1
ATOM 1372 C CA . THR A 1 172 ? 6.812 -6.726 4.860 1.00 98.25 172 THR A CA 1
ATOM 1373 C C . THR A 1 172 ? 5.570 -7.394 5.456 1.00 98.25 172 THR A C 1
ATOM 1375 O O . THR A 1 172 ? 4.800 -8.056 4.759 1.00 98.25 172 THR A O 1
ATOM 1378 N N . GLU A 1 173 ? 5.312 -7.154 6.745 1.00 98.44 173 GLU A N 1
ATOM 1379 C CA . GLU A 1 173 ? 4.144 -7.620 7.481 1.00 98.44 173 GLU A CA 1
ATOM 1380 C C . GLU A 1 173 ? 2.802 -7.153 6.909 1.00 98.44 173 GLU A C 1
ATOM 1382 O O . GLU A 1 173 ? 1.800 -7.827 7.153 1.00 98.44 173 GLU A O 1
ATOM 1387 N N . LEU A 1 174 ? 2.761 -6.071 6.119 1.00 98.38 174 LEU A N 1
ATOM 1388 C CA . LEU A 1 174 ? 1.552 -5.681 5.384 1.00 98.38 174 LEU A CA 1
ATOM 1389 C C . LEU A 1 174 ? 1.074 -6.796 4.445 1.00 98.38 174 LEU A C 1
ATOM 1391 O O . LEU A 1 174 ? -0.129 -7.000 4.337 1.00 98.38 174 LEU A O 1
ATOM 1395 N N . GLY A 1 175 ? 1.978 -7.604 3.874 1.00 98.12 175 GLY A N 1
ATOM 1396 C CA . GLY A 1 175 ? 1.634 -8.766 3.041 1.00 98.12 175 GLY A CA 1
ATOM 1397 C C . GLY A 1 175 ? 0.827 -9.866 3.754 1.00 98.12 175 GLY A C 1
ATOM 1398 O O . GLY A 1 175 ? 0.361 -10.803 3.112 1.00 98.12 175 GLY A O 1
ATOM 1399 N N . LYS A 1 176 ? 0.623 -9.767 5.077 1.00 98.25 176 LYS A N 1
ATOM 1400 C CA . LYS A 1 176 ? -0.256 -10.658 5.861 1.00 98.25 176 LYS A CA 1
ATOM 1401 C C . LYS A 1 176 ? -1.731 -10.235 5.818 1.00 98.25 176 LYS A C 1
ATOM 1403 O O . LYS A 1 176 ? -2.595 -10.989 6.268 1.00 98.25 176 LYS A O 1
ATOM 1408 N N . LEU A 1 177 ? -2.039 -9.042 5.308 1.00 98.31 177 LEU A N 1
ATOM 1409 C CA . LEU A 1 177 ? -3.381 -8.455 5.316 1.00 98.31 177 LEU A CA 1
ATOM 1410 C C . LEU A 1 177 ? -4.220 -8.956 4.129 1.00 98.31 177 LEU A C 1
ATOM 1412 O O . LEU A 1 177 ? -4.603 -8.201 3.245 1.00 98.31 177 LEU A O 1
ATOM 1416 N N . LEU A 1 178 ? -4.536 -10.254 4.113 1.00 97.94 178 LEU A N 1
ATOM 1417 C CA . LEU A 1 178 ? -5.190 -10.940 2.980 1.00 97.94 178 LEU A CA 1
ATOM 1418 C C . LEU A 1 178 ? -6.604 -10.429 2.617 1.00 97.94 178 LEU A C 1
ATOM 1420 O O . LEU A 1 178 ? -7.176 -10.882 1.628 1.00 97.94 178 LEU A O 1
ATOM 1424 N N . ARG A 1 179 ? -7.180 -9.527 3.421 1.00 98.44 179 ARG A N 1
ATOM 1425 C CA . ARG A 1 179 ? -8.472 -8.860 3.181 1.00 98.44 179 ARG A CA 1
ATOM 1426 C C . ARG A 1 179 ? -8.340 -7.425 2.673 1.00 98.44 179 ARG A C 1
ATOM 1428 O O . ARG A 1 179 ? -9.361 -6.802 2.414 1.00 98.44 179 ARG A O 1
ATOM 1435 N N . LEU A 1 180 ? -7.120 -6.907 2.558 1.00 98.69 180 LEU A N 1
ATOM 1436 C CA . LEU A 1 180 ? -6.873 -5.528 2.169 1.00 98.69 180 LEU A CA 1
ATOM 1437 C C . LEU A 1 180 ? -7.292 -5.331 0.708 1.00 98.69 180 LEU A C 1
ATOM 1439 O O . LEU A 1 180 ? -6.719 -5.940 -0.189 1.00 98.69 180 LEU A O 1
ATOM 1443 N N . GLU A 1 181 ? -8.301 -4.494 0.495 1.00 98.75 181 GLU A N 1
ATOM 1444 C CA . GLU A 1 181 ? -8.823 -4.084 -0.810 1.00 98.75 181 GLU A CA 1
ATOM 1445 C C . GLU A 1 181 ? -8.168 -2.771 -1.269 1.00 98.75 181 GLU A C 1
ATOM 1447 O O . GLU A 1 181 ? -7.924 -2.594 -2.463 1.00 98.75 181 GLU A O 1
ATOM 1452 N N . ARG A 1 182 ? -7.803 -1.887 -0.327 1.00 98.75 182 ARG A N 1
ATOM 1453 C CA . ARG A 1 182 ? -7.179 -0.583 -0.595 1.00 98.75 182 ARG A CA 1
ATOM 1454 C C . ARG A 1 182 ? -5.935 -0.358 0.267 1.00 98.75 182 ARG A C 1
ATOM 1456 O O . ARG A 1 182 ? -6.020 -0.379 1.496 1.00 98.75 182 ARG A O 1
ATOM 1463 N N . LEU A 1 183 ? -4.797 -0.108 -0.379 1.00 98.69 183 LEU A N 1
ATOM 1464 C CA . LEU A 1 183 ? -3.545 0.309 0.254 1.00 98.69 183 LEU A CA 1
ATOM 1465 C C . LEU A 1 183 ? -3.066 1.620 -0.375 1.00 98.69 183 LEU A C 1
ATOM 1467 O O . LEU A 1 183 ? -2.523 1.624 -1.478 1.00 98.69 183 LEU A O 1
ATOM 1471 N N . GLU A 1 184 ? -3.253 2.721 0.347 1.00 98.00 184 GLU A N 1
ATOM 1472 C CA . GLU A 1 184 ? -2.823 4.062 -0.051 1.00 98.00 184 GLU A CA 1
ATOM 1473 C C . GLU A 1 184 ? -1.828 4.606 0.981 1.00 98.00 184 GLU A C 1
ATOM 1475 O O . GLU A 1 184 ? -2.170 4.771 2.152 1.00 98.00 184 GLU A O 1
ATOM 1480 N N . VAL A 1 185 ? -0.583 4.862 0.574 1.00 95.62 185 VAL A N 1
ATOM 1481 C CA . VAL A 1 185 ? 0.470 5.373 1.464 1.00 95.62 185 VAL A CA 1
ATOM 1482 C C . VAL A 1 185 ? 1.296 6.444 0.749 1.00 95.62 185 VAL A C 1
ATOM 1484 O O . VAL A 1 185 ? 2.033 6.139 -0.192 1.00 95.62 185 VAL A O 1
ATOM 1487 N N . SER A 1 186 ? 1.229 7.688 1.230 1.00 91.38 186 SER A N 1
ATOM 1488 C CA . SER A 1 186 ? 2.080 8.792 0.769 1.00 91.38 186 SER A CA 1
ATOM 1489 C C . SER A 1 186 ? 2.819 9.474 1.926 1.00 91.38 186 SER A C 1
ATOM 1491 O O . SER A 1 186 ? 2.325 9.578 3.050 1.00 91.38 186 SER A O 1
ATOM 1493 N N . GLY A 1 187 ? 4.048 9.921 1.658 1.00 84.12 187 GLY A N 1
ATOM 1494 C CA . GLY A 1 187 ? 4.888 10.598 2.646 1.00 84.12 187 GLY A CA 1
ATOM 1495 C C . GLY A 1 187 ? 6.227 11.060 2.072 1.00 84.12 187 GLY A C 1
ATOM 1496 O O . GLY A 1 187 ? 6.782 10.443 1.159 1.00 84.12 187 GLY A O 1
ATOM 1497 N N . MET A 1 188 ? 6.776 12.155 2.606 1.00 80.12 188 MET A N 1
ATOM 1498 C CA . MET A 1 188 ? 8.026 12.740 2.093 1.00 80.12 188 MET A CA 1
ATOM 1499 C C . MET A 1 188 ? 9.292 12.009 2.556 1.00 80.12 188 MET A C 1
ATOM 1501 O O . MET A 1 188 ? 10.342 12.144 1.925 1.00 80.12 188 MET A O 1
ATOM 1505 N N . GLY A 1 189 ? 9.222 11.267 3.664 1.00 82.25 189 GLY A N 1
ATOM 1506 C CA . GLY A 1 189 ? 10.353 10.532 4.233 1.00 82.25 189 GLY A CA 1
ATOM 1507 C C . GLY A 1 189 ? 10.387 9.040 3.899 1.00 82.25 189 GLY A C 1
ATOM 1508 O O . GLY A 1 189 ? 11.296 8.352 4.369 1.00 82.25 189 GLY A O 1
ATOM 1509 N N . LEU A 1 190 ? 9.396 8.522 3.167 1.00 87.44 190 LEU A N 1
ATOM 1510 C CA . LEU A 1 190 ? 9.322 7.105 2.808 1.00 87.44 190 LEU A CA 1
ATOM 1511 C C . LEU A 1 190 ? 10.462 6.722 1.859 1.00 87.44 190 LEU A C 1
ATOM 1513 O O . LEU A 1 190 ? 10.826 7.467 0.947 1.00 87.44 190 LEU A O 1
ATOM 1517 N N . GLU A 1 191 ? 11.038 5.552 2.098 1.00 86.50 191 GLU A N 1
ATOM 1518 C CA . GLU A 1 191 ? 12.141 4.991 1.323 1.00 86.50 191 GLU A CA 1
ATOM 1519 C C . GLU A 1 191 ? 12.101 3.456 1.367 1.00 86.50 191 GLU A C 1
ATOM 1521 O O . GLU A 1 191 ? 11.156 2.866 1.881 1.00 86.50 191 GLU A O 1
ATOM 1526 N N . GLY A 1 192 ? 13.118 2.792 0.820 1.00 88.50 192 GLY A N 1
ATOM 1527 C CA . GLY A 1 192 ? 13.136 1.334 0.719 1.00 88.50 192 GLY A CA 1
ATOM 1528 C C . GLY A 1 192 ? 12.347 0.783 -0.478 1.00 88.50 192 GLY A C 1
ATOM 1529 O O . GLY A 1 192 ? 11.640 1.521 -1.169 1.00 88.50 192 GLY A O 1
ATOM 1530 N N . PRO A 1 193 ? 12.496 -0.522 -0.757 1.00 93.00 193 PRO A N 1
ATOM 1531 C CA . PRO A 1 193 ? 11.774 -1.185 -1.831 1.00 93.00 193 PRO A CA 1
ATOM 1532 C C . PRO A 1 193 ? 10.296 -1.370 -1.480 1.00 93.00 193 PRO A C 1
ATOM 1534 O O . PRO A 1 193 ? 9.922 -1.461 -0.310 1.00 93.00 193 PRO A O 1
ATOM 1537 N N . ILE A 1 194 ? 9.465 -1.521 -2.511 1.00 96.62 194 ILE A N 1
ATOM 1538 C CA . ILE A 1 194 ? 8.128 -2.100 -2.349 1.00 96.62 194 ILE A CA 1
ATOM 1539 C C . ILE A 1 194 ? 8.327 -3.571 -1.931 1.00 96.62 194 ILE A C 1
ATOM 1541 O O . ILE A 1 194 ? 9.069 -4.276 -2.620 1.00 96.62 194 ILE A O 1
ATOM 1545 N N . PRO A 1 195 ? 7.729 -4.055 -0.828 1.00 97.75 195 PRO A N 1
ATOM 1546 C CA . PRO A 1 195 ? 7.918 -5.436 -0.393 1.00 97.75 195 PRO A CA 1
ATOM 1547 C C . PRO A 1 195 ? 7.340 -6.444 -1.404 1.00 97.75 195 PRO A C 1
ATOM 1549 O O . PRO A 1 195 ? 6.173 -6.303 -1.781 1.00 97.75 195 PRO A O 1
ATOM 1552 N N . PRO A 1 196 ? 8.085 -7.484 -1.830 1.00 98.50 196 PRO A N 1
ATOM 1553 C CA . PRO A 1 196 ? 7.547 -8.539 -2.697 1.00 98.50 196 PRO A CA 1
ATOM 1554 C C . PRO A 1 196 ? 6.388 -9.302 -2.033 1.00 98.50 196 PRO A C 1
ATOM 1556 O O . PRO A 1 196 ? 5.498 -9.805 -2.717 1.00 98.50 196 PRO A O 1
ATOM 1559 N N . GLU A 1 197 ? 6.322 -9.312 -0.696 1.00 98.62 197 GLU A N 1
ATOM 1560 C CA . GLU A 1 197 ? 5.208 -9.869 0.075 1.00 98.62 197 GLU A CA 1
ATOM 1561 C C . GLU A 1 197 ? 3.859 -9.205 -0.235 1.00 98.62 197 GLU A C 1
ATOM 1563 O O . GLU A 1 197 ? 2.821 -9.785 0.089 1.00 98.62 197 GLU A O 1
ATOM 1568 N N . PHE A 1 198 ? 3.841 -8.029 -0.878 1.00 98.56 198 PHE A N 1
ATOM 1569 C CA . PHE A 1 198 ? 2.604 -7.392 -1.332 1.00 98.56 198 PHE A CA 1
ATOM 1570 C C . PHE A 1 198 ? 1.884 -8.235 -2.391 1.00 98.56 198 PHE A C 1
ATOM 1572 O O . PHE A 1 198 ? 0.664 -8.160 -2.453 1.00 98.56 198 PHE A O 1
ATOM 1579 N N . GLY A 1 199 ? 2.577 -9.109 -3.137 1.00 98.25 199 GLY A N 1
ATOM 1580 C CA . GLY A 1 199 ? 1.939 -10.073 -4.048 1.00 98.25 199 GLY A CA 1
ATOM 1581 C C . GLY A 1 199 ? 0.949 -11.029 -3.360 1.00 98.25 199 GLY A C 1
ATOM 1582 O O . GLY A 1 199 ? 0.024 -11.522 -3.999 1.00 98.25 199 GLY A O 1
ATOM 1583 N N . ASN A 1 200 ? 1.064 -11.223 -2.037 1.00 98.38 200 ASN A N 1
ATOM 1584 C CA . ASN A 1 200 ? 0.124 -12.033 -1.252 1.00 98.38 200 ASN A CA 1
ATOM 1585 C C . ASN A 1 200 ? -1.241 -11.358 -1.023 1.00 98.38 200 ASN A C 1
ATOM 1587 O O . ASN A 1 200 ? -2.170 -12.020 -0.552 1.00 98.38 200 ASN A O 1
ATOM 1591 N N . LEU A 1 201 ? -1.388 -10.058 -1.316 1.00 98.50 201 LEU A N 1
ATOM 1592 C CA . LEU A 1 201 ? -2.599 -9.270 -1.052 1.00 98.50 201 LEU A CA 1
ATOM 1593 C C . LEU A 1 201 ? -3.712 -9.592 -2.062 1.00 98.50 201 LEU A C 1
ATOM 1595 O O . LEU A 1 201 ? -4.151 -8.756 -2.842 1.00 98.50 201 LEU A O 1
ATOM 1599 N N . CYS A 1 202 ? -4.193 -10.834 -2.046 1.00 95.25 202 CYS A N 1
ATOM 1600 C CA . CYS A 1 202 ? -5.091 -11.384 -3.061 1.00 95.25 202 CYS A CA 1
ATOM 1601 C C . CYS A 1 202 ? -6.421 -10.621 -3.209 1.00 95.25 202 CYS A C 1
ATOM 1603 O O . CYS A 1 202 ? -7.060 -10.743 -4.249 1.00 95.25 202 CYS A O 1
ATOM 1605 N N . ALA A 1 203 ? -6.856 -9.862 -2.198 1.00 98.25 203 ALA A N 1
ATOM 1606 C CA . ALA A 1 203 ? -8.064 -9.032 -2.238 1.00 98.25 203 ALA A CA 1
ATOM 1607 C C . ALA A 1 203 ? -7.839 -7.611 -2.803 1.00 98.25 203 ALA A C 1
ATOM 1609 O O . ALA A 1 203 ? -8.818 -6.900 -3.032 1.00 98.25 203 ALA A O 1
ATOM 1610 N N . LEU A 1 204 ? -6.586 -7.200 -3.032 1.00 98.75 204 LEU A N 1
ATOM 1611 C CA . LEU A 1 204 ? -6.233 -5.813 -3.330 1.00 98.75 204 LEU A CA 1
ATOM 1612 C C . LEU A 1 204 ? -6.773 -5.370 -4.691 1.00 98.75 204 LEU A C 1
ATOM 1614 O O . LEU A 1 204 ? -6.550 -6.021 -5.711 1.00 98.75 204 LEU A O 1
ATOM 1618 N N . GLN A 1 205 ? -7.472 -4.240 -4.678 1.00 98.81 205 GLN A N 1
ATOM 1619 C CA . GLN A 1 205 ? -8.042 -3.551 -5.834 1.00 98.81 205 GLN A CA 1
ATOM 1620 C C . GLN A 1 205 ? -7.280 -2.252 -6.125 1.00 98.81 205 GLN A C 1
ATOM 1622 O O . GLN A 1 205 ? -7.116 -1.891 -7.289 1.00 98.81 205 GLN A O 1
ATOM 1627 N N . GLU A 1 206 ? -6.754 -1.590 -5.094 1.00 98.88 206 GLU A N 1
ATOM 1628 C CA . GLU A 1 206 ? -6.010 -0.336 -5.219 1.00 98.88 206 GLU A CA 1
ATOM 1629 C C . GLU A 1 206 ? -4.681 -0.400 -4.454 1.00 98.88 206 GLU A C 1
ATOM 1631 O O . GLU A 1 206 ? -4.665 -0.585 -3.234 1.00 98.88 206 GLU A O 1
ATOM 1636 N N . LEU A 1 207 ? -3.571 -0.211 -5.175 1.00 98.75 207 LEU A N 1
ATOM 1637 C CA . LEU A 1 207 ? -2.234 -0.003 -4.620 1.00 98.75 207 LEU A CA 1
ATOM 1638 C C . LEU A 1 207 ? -1.720 1.367 -5.065 1.00 98.75 207 LEU A C 1
ATOM 1640 O O . LEU A 1 207 ? -1.395 1.558 -6.237 1.00 98.75 207 LEU A O 1
ATOM 1644 N N . ILE A 1 208 ? -1.650 2.309 -4.127 1.00 98.38 208 ILE A N 1
ATOM 1645 C CA . ILE A 1 208 ? -1.284 3.706 -4.372 1.00 98.38 208 ILE A CA 1
ATOM 1646 C C . ILE A 1 208 ? -0.138 4.082 -3.428 1.00 98.38 208 ILE A C 1
ATOM 1648 O O . ILE A 1 208 ? -0.323 4.172 -2.215 1.00 98.38 208 ILE A O 1
ATOM 1652 N N . LEU A 1 209 ? 1.059 4.283 -3.976 1.00 96.19 209 LEU A N 1
ATOM 1653 C CA . LEU A 1 209 ? 2.277 4.607 -3.233 1.00 96.19 209 LEU A CA 1
ATOM 1654 C C . LEU A 1 209 ? 2.892 5.913 -3.753 1.00 96.19 209 LEU A C 1
ATOM 1656 O O . LEU A 1 209 ? 3.089 6.073 -4.959 1.00 96.19 209 LEU A O 1
ATOM 1660 N N . GLY A 1 210 ? 3.210 6.828 -2.830 1.00 92.19 210 GLY A N 1
ATOM 1661 C CA . GLY A 1 210 ? 3.762 8.154 -3.127 1.00 92.19 210 GLY A CA 1
ATOM 1662 C C . GLY A 1 210 ? 4.938 8.522 -2.222 1.00 92.19 210 GLY A C 1
ATOM 1663 O O . GLY A 1 210 ? 4.731 9.056 -1.131 1.00 92.19 210 GLY A O 1
ATOM 1664 N N . PHE A 1 211 ? 6.181 8.244 -2.635 1.00 86.12 211 PHE A N 1
ATOM 1665 C CA . PHE A 1 211 ? 7.363 8.530 -1.800 1.00 86.12 211 PHE A CA 1
ATOM 1666 C C . PHE A 1 211 ? 8.055 9.818 -2.263 1.00 86.12 211 PHE A C 1
ATOM 1668 O O . PHE A 1 211 ? 8.915 9.788 -3.136 1.00 86.12 211 PHE A O 1
ATOM 1675 N N . HIS A 1 212 ? 7.749 10.972 -1.671 1.00 76.06 212 HIS A N 1
ATOM 1676 C CA . HIS A 1 212 ? 8.335 12.254 -2.108 1.00 76.06 212 HIS A CA 1
ATOM 1677 C C . HIS A 1 212 ? 9.770 12.494 -1.580 1.00 76.06 212 HIS A C 1
ATOM 1679 O O . HIS A 1 212 ? 10.152 13.621 -1.240 1.00 76.06 212 HIS A O 1
ATOM 1685 N N . THR A 1 213 ? 10.584 11.433 -1.518 1.00 69.75 213 THR A N 1
ATOM 1686 C CA . THR A 1 213 ? 11.957 11.473 -1.003 1.00 69.75 213 THR A CA 1
ATOM 1687 C C . THR A 1 213 ? 12.922 12.128 -1.989 1.00 69.75 213 THR A C 1
ATOM 1689 O O . THR A 1 213 ? 12.945 11.844 -3.183 1.00 69.75 213 THR A O 1
ATOM 1692 N N . LYS A 1 214 ? 13.760 13.032 -1.470 1.00 62.00 214 LYS A N 1
ATOM 1693 C CA . LYS A 1 214 ? 14.745 13.810 -2.248 1.00 62.00 214 LYS A CA 1
ATOM 1694 C C . LYS A 1 214 ? 16.199 13.422 -1.950 1.00 62.00 214 LYS A C 1
ATOM 1696 O O . LYS A 1 214 ? 17.106 14.132 -2.377 1.00 62.00 214 LYS A O 1
ATOM 1701 N N . LYS A 1 215 ? 16.436 12.389 -1.127 1.00 57.16 215 LYS A N 1
ATOM 1702 C CA . LYS A 1 215 ? 17.723 12.216 -0.417 1.00 57.16 215 LYS A CA 1
ATOM 1703 C C . LYS A 1 215 ? 18.449 10.884 -0.612 1.00 57.16 215 LYS A C 1
ATOM 1705 O O . LYS A 1 215 ? 19.638 10.833 -0.305 1.00 57.16 215 LYS A O 1
ATOM 1710 N N . SER A 1 216 ? 17.806 9.834 -1.118 1.00 56.50 216 SER A N 1
ATOM 1711 C CA . SER A 1 216 ? 18.460 8.536 -1.320 1.00 56.50 216 SER A CA 1
ATOM 1712 C C . SER A 1 216 ? 19.005 8.389 -2.747 1.00 56.50 216 SER A C 1
ATOM 1714 O O . SER A 1 216 ? 18.269 8.356 -3.728 1.00 56.50 216 SER A O 1
ATOM 1716 N N . GLY A 1 217 ? 20.330 8.237 -2.868 1.00 65.62 217 GLY A N 1
ATOM 1717 C CA . GLY A 1 217 ? 20.970 7.787 -4.116 1.00 65.62 217 GLY A CA 1
ATOM 1718 C C . GLY A 1 217 ? 20.699 6.308 -4.435 1.00 65.62 217 GLY A C 1
ATOM 1719 O O . GLY A 1 217 ? 21.041 5.830 -5.514 1.00 65.62 217 GLY A O 1
ATOM 1720 N N . GLN A 1 218 ? 20.087 5.589 -3.491 1.00 76.56 218 GLN A N 1
ATOM 1721 C CA . GLN A 1 218 ? 19.640 4.213 -3.629 1.00 76.56 218 GLN A CA 1
ATOM 1722 C C . GLN A 1 218 ? 18.221 4.185 -4.199 1.00 76.56 218 GLN A C 1
ATOM 1724 O O . GLN A 1 218 ? 17.315 4.806 -3.648 1.00 76.56 218 GLN A O 1
ATOM 1729 N N . ARG A 1 219 ? 18.061 3.462 -5.306 1.00 82.94 219 ARG A N 1
ATOM 1730 C CA . ARG A 1 219 ? 16.810 3.307 -6.055 1.00 82.94 219 ARG A CA 1
ATOM 1731 C C . ARG A 1 219 ? 16.327 1.859 -5.959 1.00 82.94 219 ARG A C 1
ATOM 1733 O O . ARG A 1 219 ? 17.131 0.970 -5.668 1.00 82.94 219 ARG A O 1
ATOM 1740 N N . TRP A 1 220 ? 15.058 1.609 -6.259 1.00 91.06 220 TRP A N 1
ATOM 1741 C CA . TRP A 1 220 ? 14.414 0.309 -6.013 1.00 91.06 220 TRP A CA 1
ATOM 1742 C C . TRP A 1 220 ? 13.754 -0.259 -7.265 1.00 91.06 220 TRP A C 1
ATOM 1744 O O . TRP A 1 220 ? 13.428 0.488 -8.172 1.00 91.06 220 TRP A O 1
ATOM 1754 N N . THR A 1 221 ? 13.549 -1.567 -7.354 1.00 95.56 221 THR A N 1
ATOM 1755 C CA . THR A 1 221 ? 12.835 -2.179 -8.489 1.00 95.56 221 THR A CA 1
ATOM 1756 C C . THR A 1 221 ? 11.359 -2.371 -8.165 1.00 95.56 221 THR A C 1
ATOM 1758 O O . THR A 1 221 ? 11.002 -2.571 -7.005 1.00 95.56 221 THR A O 1
ATOM 1761 N N . ILE A 1 222 ? 10.503 -2.376 -9.189 1.00 98.12 222 ILE A N 1
ATOM 1762 C CA . ILE A 1 222 ? 9.131 -2.883 -9.052 1.00 98.12 222 ILE A CA 1
ATOM 1763 C C . ILE A 1 222 ? 9.220 -4.411 -8.850 1.00 98.12 222 ILE A C 1
ATOM 1765 O O . ILE A 1 222 ? 9.835 -5.070 -9.694 1.00 98.12 222 ILE A O 1
ATOM 1769 N N . PRO A 1 223 ? 8.654 -4.995 -7.777 1.00 98.19 223 PRO A N 1
ATOM 1770 C CA . PRO A 1 223 ? 8.667 -6.444 -7.583 1.00 98.19 223 PRO A CA 1
ATOM 1771 C C . PRO A 1 223 ? 7.794 -7.151 -8.635 1.00 98.19 223 PRO A C 1
ATOM 1773 O O . PRO A 1 223 ? 6.639 -6.748 -8.818 1.00 98.19 223 PRO A O 1
ATOM 1776 N N . PRO A 1 224 ? 8.279 -8.206 -9.320 1.00 98.62 224 PRO A N 1
ATOM 1777 C CA . PRO A 1 224 ? 7.456 -8.996 -10.241 1.00 98.62 224 PRO A CA 1
ATOM 1778 C C . PRO A 1 224 ? 6.275 -9.687 -9.537 1.00 98.62 224 PRO A C 1
ATOM 1780 O O . PRO A 1 224 ? 5.258 -9.961 -10.172 1.00 98.62 224 PRO A O 1
ATOM 1783 N N . GLU A 1 225 ? 6.364 -9.912 -8.223 1.00 98.69 225 GLU A N 1
ATOM 1784 C CA . GLU A 1 225 ? 5.299 -10.467 -7.381 1.00 98.69 225 GLU A CA 1
ATOM 1785 C C . GLU A 1 225 ? 4.017 -9.622 -7.404 1.00 98.69 225 GLU A C 1
ATOM 1787 O O . GLU A 1 225 ? 2.933 -10.172 -7.219 1.00 98.69 225 GLU A O 1
ATOM 1792 N N . LEU A 1 226 ? 4.099 -8.318 -7.708 1.00 98.75 226 LEU A N 1
ATOM 1793 C CA . LEU A 1 226 ? 2.906 -7.482 -7.887 1.00 98.75 226 LEU A CA 1
ATOM 1794 C C . LEU A 1 226 ? 2.005 -7.977 -9.030 1.00 98.75 226 LEU A C 1
ATOM 1796 O O . LEU A 1 226 ? 0.806 -7.727 -8.984 1.00 98.75 226 LEU A O 1
ATOM 1800 N N . GLY A 1 227 ? 2.533 -8.731 -10.005 1.00 98.25 227 GLY A N 1
ATOM 1801 C CA . GLY A 1 227 ? 1.739 -9.381 -11.056 1.00 98.25 227 GLY A CA 1
ATOM 1802 C C . GLY A 1 227 ? 0.733 -10.424 -10.544 1.00 98.25 227 GLY A C 1
ATOM 1803 O O . GLY A 1 227 ? -0.228 -10.744 -11.237 1.00 98.25 227 GLY A O 1
ATOM 1804 N N . GLN A 1 228 ? 0.898 -10.918 -9.310 1.00 98.38 228 GLN A N 1
ATOM 1805 C CA . GLN A 1 228 ? -0.002 -11.901 -8.688 1.00 98.38 228 GLN A CA 1
ATOM 1806 C C . GLN A 1 228 ? -1.344 -11.291 -8.234 1.00 98.38 228 GLN A C 1
ATOM 1808 O O . GLN A 1 228 ? -2.289 -12.023 -7.922 1.00 98.38 228 GLN A O 1
ATOM 1813 N N . LEU A 1 229 ? -1.459 -9.958 -8.223 1.00 98.56 229 LEU A N 1
ATOM 1814 C CA . LEU A 1 229 ? -2.615 -9.206 -7.730 1.00 98.56 229 LEU A CA 1
ATOM 1815 C C . LEU A 1 229 ? -3.798 -9.224 -8.717 1.00 98.56 229 LEU A C 1
ATOM 1817 O O . LEU A 1 229 ? -4.228 -8.204 -9.240 1.00 98.56 229 LEU A O 1
ATOM 1821 N N . SER A 1 230 ? -4.366 -10.405 -8.962 1.00 96.19 230 SER A N 1
ATOM 1822 C CA . SER A 1 230 ? -5.426 -10.645 -9.964 1.00 96.19 230 SER A CA 1
ATOM 1823 C C . SER A 1 230 ? -6.731 -9.838 -9.800 1.00 96.19 230 SER A C 1
ATOM 1825 O O . SER A 1 230 ? -7.552 -9.811 -10.721 1.00 96.19 230 SER A O 1
ATOM 1827 N N . ASN A 1 231 ? -6.940 -9.181 -8.653 1.00 98.12 231 ASN A N 1
ATOM 1828 C CA . ASN A 1 231 ? -8.068 -8.280 -8.396 1.00 98.12 231 ASN A CA 1
ATOM 1829 C C . ASN A 1 231 ? -7.726 -6.785 -8.576 1.00 98.12 231 ASN A C 1
ATOM 1831 O O . ASN A 1 231 ? -8.638 -5.963 -8.489 1.00 98.12 231 ASN A O 1
ATOM 1835 N N . LEU A 1 232 ? -6.463 -6.434 -8.852 1.00 98.75 232 LEU A N 1
ATOM 1836 C CA . LEU A 1 232 ? -5.987 -5.052 -8.897 1.00 98.75 232 LEU A CA 1
ATOM 1837 C C . LEU A 1 232 ? -6.576 -4.287 -10.088 1.00 98.75 232 LEU A C 1
ATOM 1839 O O . LEU A 1 232 ? -6.501 -4.743 -11.229 1.00 98.75 232 LEU A O 1
ATOM 1843 N N . ARG A 1 233 ? -7.127 -3.109 -9.794 1.00 98.69 233 ARG A N 1
ATOM 1844 C CA . ARG A 1 233 ? -7.732 -2.154 -10.733 1.00 98.69 233 ARG A CA 1
ATOM 1845 C C . ARG A 1 233 ? -6.886 -0.890 -10.868 1.00 98.69 233 ARG A C 1
ATOM 1847 O O . ARG A 1 233 ? -6.725 -0.384 -11.975 1.00 98.69 233 ARG A O 1
ATOM 1854 N N . ILE A 1 234 ? -6.284 -0.428 -9.770 1.00 98.81 234 ILE A N 1
ATOM 1855 C CA . ILE A 1 234 ? -5.405 0.747 -9.740 1.00 98.81 234 ILE A CA 1
ATOM 1856 C C . ILE A 1 234 ? -4.024 0.349 -9.214 1.00 98.81 234 ILE A C 1
ATOM 1858 O O . ILE A 1 234 ? -3.895 -0.121 -8.082 1.00 98.81 234 ILE A O 1
ATOM 1862 N N . LEU A 1 235 ? -2.993 0.590 -10.028 1.00 98.75 235 LEU A N 1
ATOM 1863 C CA . LEU A 1 235 ? -1.587 0.551 -9.630 1.00 98.75 235 LEU A CA 1
ATOM 1864 C C . LEU A 1 235 ? -0.966 1.931 -9.866 1.00 98.75 235 LEU A C 1
ATOM 1866 O O . LEU A 1 235 ? -0.683 2.314 -11.003 1.00 98.75 235 LEU A O 1
ATOM 1870 N N . ALA A 1 236 ? -0.751 2.668 -8.781 1.00 98.38 236 ALA A N 1
ATOM 1871 C CA . ALA A 1 236 ? -0.126 3.980 -8.790 1.00 98.38 236 ALA A CA 1
ATOM 1872 C C . ALA A 1 236 ? 1.165 3.955 -7.968 1.00 98.38 236 ALA A C 1
ATOM 1874 O O . ALA A 1 236 ? 1.130 3.818 -6.749 1.00 98.38 236 ALA A O 1
ATOM 1875 N N . LEU A 1 237 ? 2.310 4.066 -8.641 1.00 96.88 237 LEU A N 1
ATOM 1876 C CA . LEU A 1 237 ? 3.640 4.071 -8.032 1.00 96.88 237 LEU A CA 1
ATOM 1877 C C . LEU A 1 237 ? 4.355 5.366 -8.417 1.00 96.88 237 LEU A C 1
ATOM 1879 O O . LEU A 1 237 ? 5.138 5.403 -9.369 1.00 96.88 237 LEU A O 1
ATOM 1883 N N . GLU A 1 238 ? 4.058 6.449 -7.706 1.00 92.81 238 GLU A N 1
ATOM 1884 C CA . GLU A 1 238 ? 4.509 7.789 -8.076 1.00 92.81 238 GLU A CA 1
ATOM 1885 C C . GLU A 1 238 ? 5.636 8.277 -7.168 1.00 92.81 238 GLU A C 1
ATOM 1887 O O . GLU A 1 238 ? 5.591 8.136 -5.948 1.00 92.81 238 GLU A O 1
ATOM 1892 N N . ASN A 1 239 ? 6.667 8.895 -7.749 1.00 91.56 239 ASN A N 1
ATOM 1893 C CA . ASN A 1 239 ? 7.826 9.426 -7.015 1.00 91.56 239 ASN A CA 1
ATOM 1894 C C . ASN A 1 239 ? 8.667 8.375 -6.249 1.00 91.56 239 ASN A C 1
ATOM 1896 O O . ASN A 1 239 ? 9.687 8.738 -5.672 1.00 91.56 239 ASN A O 1
ATOM 1900 N N . CYS A 1 240 ? 8.314 7.082 -6.281 1.00 91.38 240 CYS A N 1
ATOM 1901 C CA . CYS A 1 240 ? 8.897 5.983 -5.491 1.00 91.38 240 CYS A CA 1
ATOM 1902 C C . CYS A 1 240 ? 10.402 5.681 -5.701 1.00 91.38 240 CYS A C 1
ATOM 1904 O O . CYS A 1 240 ? 10.895 4.669 -5.200 1.00 91.38 240 CYS A O 1
ATOM 1906 N N . ASN A 1 241 ? 11.149 6.532 -6.414 1.00 90.56 241 ASN A N 1
ATOM 1907 C CA . ASN A 1 241 ? 12.569 6.365 -6.735 1.00 90.56 241 ASN A CA 1
ATOM 1908 C C . ASN A 1 241 ? 12.854 4.990 -7.379 1.00 90.56 241 ASN A C 1
ATOM 1910 O O . ASN A 1 241 ? 13.844 4.320 -7.068 1.00 90.56 241 ASN A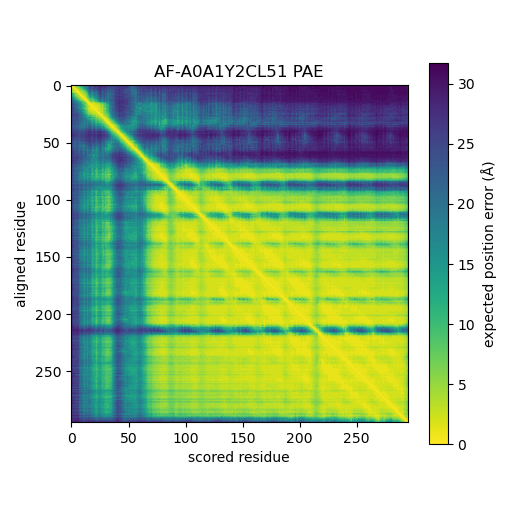 O 1
ATOM 1914 N N . LEU A 1 242 ? 11.941 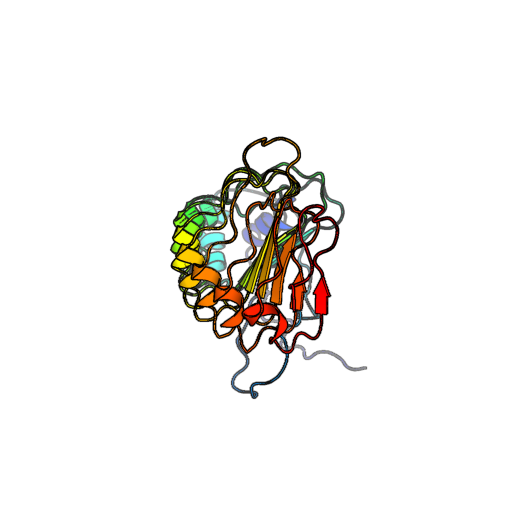4.535 -8.247 1.00 93.19 242 LEU A N 1
ATOM 1915 C CA . LEU A 1 242 ? 12.027 3.225 -8.888 1.00 93.19 242 LEU A CA 1
ATOM 1916 C C . LEU A 1 242 ? 13.019 3.245 -10.059 1.00 93.19 242 LEU A C 1
ATOM 1918 O O . LEU A 1 242 ? 13.116 4.236 -10.773 1.00 93.19 242 LEU A O 1
ATOM 1922 N N . MET A 1 243 ? 13.744 2.154 -10.283 1.00 93.56 243 MET A N 1
ATOM 1923 C CA . MET A 1 243 ? 14.669 1.945 -11.397 1.00 93.56 243 MET A CA 1
ATOM 1924 C C . MET A 1 243 ? 14.583 0.521 -11.951 1.00 93.56 243 MET A C 1
ATOM 1926 O O . MET A 1 243 ? 13.881 -0.334 -11.415 1.00 93.56 243 MET A O 1
ATOM 1930 N N . GLY A 1 244 ? 15.353 0.261 -13.008 1.00 94.94 244 GLY A N 1
ATOM 1931 C CA . GLY A 1 244 ? 15.276 -0.991 -13.753 1.00 94.94 244 GLY A CA 1
ATOM 1932 C C . GLY A 1 244 ? 14.112 -0.972 -14.741 1.00 94.94 244 GLY A C 1
ATOM 1933 O O . GLY A 1 244 ? 13.561 0.087 -15.045 1.00 94.94 244 GLY A O 1
ATOM 1934 N N . THR A 1 245 ? 13.772 -2.141 -15.268 1.00 96.88 245 THR A N 1
ATOM 1935 C CA . THR A 1 245 ? 12.677 -2.320 -16.226 1.00 96.88 245 THR A CA 1
ATOM 1936 C C . THR A 1 245 ? 11.335 -2.485 -15.521 1.00 96.88 245 THR A C 1
ATOM 1938 O O . THR A 1 245 ? 11.269 -2.930 -14.376 1.00 96.88 245 THR A O 1
ATOM 1941 N N . ILE A 1 246 ? 10.249 -2.200 -16.238 1.00 98.12 246 ILE A N 1
ATOM 1942 C CA . ILE A 1 246 ? 8.906 -2.628 -15.833 1.00 98.12 246 ILE A CA 1
ATOM 1943 C C . ILE A 1 246 ? 8.860 -4.171 -15.914 1.00 98.12 246 ILE A C 1
ATOM 1945 O O . ILE A 1 246 ? 9.236 -4.713 -16.956 1.00 98.12 246 ILE A O 1
ATOM 1949 N N . PRO A 1 247 ? 8.437 -4.905 -14.866 1.00 98.19 247 PRO A N 1
ATOM 1950 C CA . PRO A 1 247 ? 8.279 -6.356 -14.938 1.00 98.19 247 PRO A CA 1
ATOM 1951 C C . PRO A 1 247 ? 7.165 -6.739 -15.915 1.00 98.19 247 PRO A C 1
ATOM 1953 O O . PRO A 1 247 ? 6.057 -6.201 -15.847 1.00 98.19 247 PRO A O 1
ATOM 1956 N N . ARG A 1 248 ? 7.425 -7.710 -16.796 1.00 98.06 248 ARG A N 1
ATOM 1957 C CA . ARG A 1 248 ? 6.405 -8.258 -17.713 1.00 98.06 248 ARG A CA 1
ATOM 1958 C C . ARG A 1 248 ? 5.259 -8.942 -16.965 1.00 98.06 248 ARG A C 1
ATOM 1960 O O . ARG A 1 248 ? 4.150 -9.040 -17.476 1.00 98.06 248 ARG A O 1
ATOM 1967 N N . GLU A 1 249 ? 5.527 -9.388 -15.740 1.00 98.62 249 GLU A N 1
ATOM 1968 C CA . GLU A 1 249 ? 4.581 -10.029 -14.836 1.00 98.62 249 GLU A CA 1
ATOM 1969 C C . GLU A 1 249 ? 3.397 -9.102 -14.503 1.00 98.62 249 GLU A C 1
ATOM 1971 O O . GLU A 1 249 ? 2.297 -9.597 -14.278 1.00 98.62 249 GLU A O 1
ATOM 1976 N N . LEU A 1 250 ? 3.553 -7.772 -14.602 1.00 98.56 250 LEU A N 1
ATOM 1977 C CA . LEU A 1 250 ? 2.426 -6.834 -14.505 1.00 98.56 250 LEU A CA 1
ATOM 1978 C C . LEU A 1 250 ? 1.373 -7.036 -15.614 1.00 98.56 250 LEU A C 1
ATOM 1980 O O . LEU A 1 250 ? 0.211 -6.699 -15.413 1.00 98.56 250 LEU A O 1
ATOM 1984 N N . GLY A 1 251 ? 1.723 -7.650 -16.751 1.00 97.75 251 GLY A N 1
ATOM 1985 C CA . GLY A 1 251 ? 0.769 -8.049 -17.796 1.00 97.75 251 GLY A CA 1
ATOM 1986 C C . GLY A 1 251 ? -0.220 -9.151 -17.377 1.00 97.75 251 GLY A C 1
ATOM 1987 O O . GLY A 1 251 ? -1.187 -9.420 -18.088 1.00 97.75 251 GLY A O 1
ATOM 1988 N N . GLN A 1 252 ? -0.020 -9.776 -16.209 1.00 98.00 252 GLN A N 1
ATOM 1989 C CA . GLN A 1 252 ? -0.968 -10.722 -15.599 1.00 98.00 252 GLN A CA 1
ATOM 1990 C C . GLN A 1 252 ? -2.146 -10.010 -14.905 1.00 98.00 252 GLN A C 1
ATOM 1992 O O . GLN A 1 252 ? -3.147 -10.644 -14.564 1.00 98.00 252 GLN A O 1
ATOM 1997 N N . LEU A 1 253 ? -2.067 -8.685 -14.729 1.00 98.31 253 LEU A N 1
ATOM 1998 C CA . LEU A 1 253 ? -3.084 -7.859 -14.075 1.00 98.31 253 LEU A CA 1
ATOM 1999 C C . LEU A 1 253 ? -4.262 -7.572 -15.019 1.00 98.31 253 LEU A C 1
ATOM 2001 O O . LEU A 1 253 ? -4.535 -6.439 -15.400 1.00 98.31 253 LEU A O 1
ATOM 2005 N N . HIS A 1 254 ? -4.990 -8.618 -15.410 1.00 97.12 254 HIS A N 1
ATOM 2006 C CA . HIS A 1 254 ? -6.059 -8.554 -16.416 1.00 97.12 254 HIS A CA 1
ATOM 2007 C C . HIS A 1 254 ? -7.291 -7.713 -16.020 1.00 97.12 254 HIS A C 1
ATOM 2009 O O . HIS A 1 254 ? -8.195 -7.549 -16.840 1.00 97.12 254 HIS A O 1
ATOM 2015 N N . ARG A 1 255 ? -7.348 -7.206 -14.781 1.00 98.06 255 ARG A N 1
ATOM 2016 C CA . ARG A 1 255 ? -8.365 -6.259 -14.289 1.00 98.06 255 ARG A CA 1
ATOM 2017 C C . ARG A 1 255 ? -7.838 -4.837 -14.092 1.00 98.06 255 ARG A C 1
ATOM 2019 O O . ARG A 1 255 ? -8.587 -3.993 -13.614 1.00 98.06 255 ARG A O 1
ATOM 2026 N N . LEU A 1 256 ? -6.577 -4.577 -14.436 1.00 98.62 256 LEU A N 1
ATOM 2027 C CA . LEU A 1 256 ? -5.976 -3.265 -14.264 1.00 98.62 256 LEU A CA 1
ATOM 2028 C C . LEU A 1 256 ? -6.640 -2.269 -15.219 1.00 98.62 256 LEU A C 1
ATOM 2030 O O . LEU A 1 256 ? -6.684 -2.487 -16.429 1.00 98.62 256 LEU A O 1
ATOM 2034 N N . GLU A 1 257 ? -7.143 -1.183 -14.650 1.00 98.50 257 GLU A N 1
ATOM 2035 C CA . GLU A 1 257 ? -7.800 -0.069 -15.336 1.00 98.50 257 GLU A CA 1
ATOM 2036 C C . GLU A 1 257 ? -6.850 1.136 -15.384 1.00 98.50 257 GLU A C 1
ATOM 2038 O O . GLU A 1 257 ? -6.725 1.796 -16.415 1.00 98.50 257 GLU A O 1
ATOM 2043 N N . VAL A 1 258 ? -6.117 1.387 -14.294 1.00 98.62 258 VAL A N 1
ATOM 2044 C CA . VAL A 1 258 ? -5.189 2.516 -14.161 1.00 98.62 258 VAL A CA 1
ATOM 2045 C C . VAL A 1 258 ? -3.793 2.025 -13.798 1.00 98.62 258 VAL A C 1
ATOM 2047 O O . VAL A 1 258 ? -3.596 1.377 -12.769 1.00 98.62 258 VAL A O 1
ATOM 2050 N N . LEU A 1 259 ? -2.810 2.404 -14.616 1.00 98.44 259 LEU A N 1
ATOM 2051 C CA . LEU A 1 259 ? -1.387 2.219 -14.343 1.00 98.44 259 LEU A CA 1
ATOM 2052 C C . LEU A 1 259 ? -0.659 3.565 -14.437 1.00 98.44 259 LEU A C 1
ATOM 2054 O O . LEU A 1 259 ? -0.444 4.082 -15.536 1.00 98.44 259 LEU A O 1
ATOM 2058 N N . THR A 1 260 ? -0.242 4.112 -13.292 1.00 97.75 260 THR A N 1
ATOM 2059 C CA . THR A 1 260 ? 0.666 5.269 -13.231 1.00 97.75 260 THR A CA 1
ATOM 2060 C C . THR A 1 260 ? 1.990 4.886 -12.573 1.00 97.75 260 THR A C 1
ATOM 2062 O O . THR A 1 260 ? 2.030 4.340 -11.474 1.00 97.75 260 THR A O 1
ATOM 2065 N N . LEU A 1 261 ? 3.092 5.161 -13.273 1.00 96.94 261 LEU A N 1
ATOM 2066 C CA . LEU A 1 261 ? 4.475 4.953 -12.821 1.00 96.94 261 LEU A CA 1
ATOM 2067 C C . LEU A 1 261 ? 5.239 6.289 -12.806 1.00 96.94 261 LEU A C 1
ATOM 2069 O O . LEU A 1 261 ? 6.449 6.341 -13.053 1.00 96.94 261 LEU A O 1
ATOM 2073 N N . THR A 1 262 ? 4.514 7.389 -12.610 1.00 95.06 262 THR A N 1
ATOM 2074 C CA . THR A 1 262 ? 4.975 8.752 -12.890 1.00 95.06 262 THR A CA 1
ATOM 2075 C C . THR A 1 262 ? 6.122 9.200 -11.977 1.00 95.06 262 THR A C 1
ATOM 2077 O O . THR A 1 262 ? 6.130 8.940 -10.775 1.00 95.06 262 THR A O 1
ATOM 2080 N N . ASN A 1 263 ? 7.090 9.917 -12.557 1.00 94.00 263 ASN A N 1
ATOM 2081 C CA . ASN A 1 263 ? 8.259 10.478 -11.866 1.00 94.00 263 ASN A CA 1
ATOM 2082 C C . ASN A 1 263 ? 9.126 9.427 -11.151 1.00 94.00 263 ASN A C 1
ATOM 2084 O O . ASN A 1 263 ? 9.354 9.489 -9.944 1.00 94.00 263 ASN A O 1
ATOM 2088 N N . ASN A 1 264 ? 9.627 8.463 -11.922 1.00 93.69 264 ASN A N 1
ATOM 2089 C CA . ASN A 1 264 ? 10.602 7.472 -11.476 1.00 93.69 264 ASN A CA 1
ATOM 2090 C C . ASN A 1 264 ? 11.846 7.483 -12.396 1.00 93.69 264 ASN A C 1
ATOM 2092 O O . ASN A 1 264 ? 12.015 8.320 -13.282 1.00 93.69 264 ASN A O 1
ATOM 2096 N N . HIS A 1 265 ? 12.767 6.552 -12.173 1.00 93.75 265 HIS A N 1
ATOM 2097 C CA . HIS A 1 265 ? 13.984 6.348 -12.961 1.00 93.75 265 HIS A CA 1
ATOM 2098 C C . HIS A 1 265 ? 13.957 5.010 -13.713 1.00 93.75 265 HIS A C 1
ATOM 2100 O O . HIS A 1 265 ? 14.996 4.358 -13.858 1.00 93.75 265 HIS A O 1
ATOM 2106 N N . LEU A 1 266 ? 12.772 4.588 -14.168 1.00 95.88 266 LEU A N 1
ATOM 2107 C CA . LEU A 1 266 ? 12.601 3.364 -14.948 1.00 95.88 266 LEU A CA 1
ATOM 2108 C C . LEU A 1 266 ? 13.309 3.480 -16.307 1.00 95.88 266 LEU A C 1
ATOM 2110 O O . LEU A 1 266 ? 13.417 4.567 -16.888 1.00 95.88 266 LEU A O 1
ATOM 2114 N N . ILE A 1 267 ? 13.814 2.344 -16.790 1.00 95.81 267 ILE A N 1
ATOM 2115 C CA . ILE A 1 267 ? 14.624 2.234 -18.005 1.00 95.81 267 ILE A CA 1
ATOM 2116 C C . ILE A 1 267 ? 14.186 1.059 -18.885 1.00 95.81 267 ILE A C 1
ATOM 2118 O O . ILE A 1 267 ? 13.652 0.072 -18.386 1.00 95.81 267 ILE A O 1
ATOM 2122 N N . GLY A 1 268 ? 14.503 1.132 -20.177 1.00 95.44 268 GLY A N 1
ATOM 2123 C CA . GLY A 1 268 ? 14.285 0.048 -21.135 1.00 95.44 268 GLY A CA 1
ATOM 2124 C C . GLY A 1 268 ? 12.884 0.034 -21.747 1.00 95.44 268 GLY A C 1
ATOM 2125 O O . GLY A 1 268 ? 12.073 0.929 -21.509 1.00 95.44 268 GLY A O 1
ATOM 2126 N N . ASP A 1 269 ? 12.627 -0.979 -22.572 1.00 95.38 269 ASP A N 1
ATOM 2127 C CA . ASP A 1 269 ? 11.378 -1.092 -23.323 1.00 95.38 269 ASP A CA 1
ATOM 2128 C C . ASP A 1 269 ? 10.199 -1.458 -22.398 1.00 95.38 269 ASP A C 1
ATOM 2130 O O . ASP A 1 269 ? 10.333 -2.276 -21.484 1.00 95.38 269 ASP A O 1
ATOM 2134 N N . ILE A 1 270 ? 9.023 -0.876 -22.651 1.00 95.69 270 ILE A N 1
ATOM 2135 C CA . ILE A 1 270 ? 7.771 -1.290 -21.997 1.00 95.69 270 ILE A CA 1
ATOM 2136 C C . ILE A 1 270 ? 7.448 -2.735 -22.437 1.00 95.69 270 ILE A C 1
ATOM 2138 O O . ILE A 1 270 ? 7.388 -2.979 -23.645 1.00 95.69 270 ILE A O 1
ATOM 2142 N N . PRO A 1 271 ? 7.212 -3.692 -21.515 1.00 96.06 271 PRO A N 1
ATOM 2143 C CA . PRO A 1 271 ? 6.889 -5.070 -21.876 1.00 96.06 271 PRO A CA 1
ATOM 2144 C C . PRO A 1 271 ? 5.634 -5.172 -22.743 1.00 96.06 271 PRO A C 1
ATOM 2146 O O . PRO A 1 271 ? 4.625 -4.514 -22.476 1.00 96.06 271 PRO A O 1
ATOM 2149 N N . LEU A 1 272 ? 5.676 -6.051 -23.744 1.00 95.12 272 LEU A N 1
ATOM 2150 C CA . LEU A 1 272 ? 4.551 -6.304 -24.646 1.00 95.12 272 LEU A CA 1
ATOM 2151 C C . LEU A 1 272 ? 3.322 -6.828 -23.881 1.00 95.12 272 LEU A C 1
ATOM 2153 O O . LEU A 1 272 ? 2.188 -6.490 -24.199 1.00 95.12 272 LEU A O 1
ATOM 2157 N N . GLU A 1 273 ? 3.550 -7.600 -22.822 1.00 96.56 273 GLU A N 1
ATOM 2158 C CA . GLU A 1 273 ? 2.513 -8.117 -21.933 1.00 96.56 273 GLU A CA 1
ATOM 2159 C C . GLU A 1 273 ? 1.759 -6.992 -21.200 1.00 96.56 273 GLU A C 1
ATOM 2161 O O . GLU A 1 273 ? 0.563 -7.118 -20.946 1.00 96.56 273 GLU A O 1
ATOM 2166 N N . VAL A 1 274 ? 2.428 -5.869 -20.906 1.00 96.06 274 VAL A N 1
ATOM 2167 C CA . VAL A 1 274 ? 1.811 -4.686 -20.279 1.00 96.06 274 VAL A CA 1
ATOM 2168 C C . VAL A 1 274 ? 1.041 -3.859 -21.311 1.00 96.06 274 VAL A C 1
ATOM 2170 O O . VAL A 1 274 ? -0.044 -3.370 -21.006 1.00 96.06 274 VAL A O 1
ATOM 2173 N N . THR A 1 275 ? 1.534 -3.738 -22.550 1.00 92.19 275 THR A N 1
ATOM 2174 C CA . THR A 1 275 ? 0.813 -3.009 -23.614 1.00 92.19 275 THR A CA 1
ATOM 2175 C C . THR A 1 275 ? -0.403 -3.762 -24.165 1.00 92.19 275 THR A C 1
ATOM 2177 O O . THR A 1 275 ? -1.240 -3.159 -24.833 1.00 92.19 275 THR A O 1
ATOM 2180 N N . MET A 1 276 ? -0.543 -5.055 -23.853 1.00 94.31 276 MET A N 1
ATOM 2181 C CA . MET A 1 276 ? -1.743 -5.858 -24.127 1.00 94.31 276 MET A CA 1
ATOM 2182 C C . MET A 1 276 ? -2.882 -5.656 -23.107 1.00 94.31 276 MET A C 1
ATOM 2184 O O . MET A 1 276 ? -3.994 -6.141 -23.341 1.00 94.31 276 MET A O 1
ATOM 2188 N N . LEU A 1 277 ? -2.642 -4.960 -21.987 1.00 96.25 277 LEU A N 1
ATOM 2189 C CA . LEU A 1 277 ? -3.678 -4.661 -20.994 1.00 96.25 277 LEU A CA 1
ATOM 2190 C C . LEU A 1 277 ? -4.694 -3.637 -21.522 1.00 96.25 277 LEU A C 1
ATOM 2192 O O . LEU A 1 277 ? -4.357 -2.702 -22.248 1.00 96.25 277 LEU A O 1
ATOM 2196 N N . ARG A 1 278 ? -5.959 -3.785 -21.114 1.00 94.62 278 ARG A N 1
ATOM 2197 C CA . ARG A 1 278 ? -7.058 -2.873 -21.478 1.00 94.62 278 ARG A CA 1
ATOM 2198 C C . ARG A 1 278 ? -7.189 -1.735 -20.465 1.00 94.62 278 ARG A C 1
ATOM 2200 O O . ARG A 1 278 ? -8.212 -1.613 -19.802 1.00 94.62 278 ARG A O 1
ATOM 2207 N N . LEU A 1 279 ? -6.132 -0.938 -20.350 1.00 96.75 279 LEU A N 1
ATOM 2208 C CA . LEU A 1 279 ? -6.073 0.200 -19.434 1.00 96.75 279 LEU A CA 1
ATOM 2209 C C . LEU A 1 279 ? -6.994 1.335 -19.909 1.00 96.75 279 LEU A C 1
ATOM 2211 O O . LEU A 1 279 ? -6.985 1.701 -21.085 1.00 96.75 279 LEU A O 1
ATOM 2215 N N . GLU A 1 280 ? -7.735 1.927 -18.977 1.00 97.38 280 GLU A N 1
ATOM 2216 C CA . GLU A 1 280 ? -8.422 3.211 -19.152 1.00 97.38 280 GLU A CA 1
ATOM 2217 C C . GLU A 1 280 ? -7.424 4.376 -19.090 1.00 97.38 280 GLU A C 1
ATOM 2219 O O . GLU A 1 280 ? -7.576 5.374 -19.795 1.00 97.38 280 GLU A O 1
ATOM 2224 N N . SER A 1 281 ? -6.374 4.237 -18.270 1.00 97.19 281 SER A N 1
ATOM 2225 C CA . SER A 1 281 ? -5.317 5.236 -18.110 1.00 97.19 281 SER A CA 1
ATOM 2226 C C . SER A 1 281 ? -3.939 4.589 -17.953 1.00 97.19 281 SER A C 1
ATOM 2228 O O . SER A 1 281 ? -3.733 3.718 -17.106 1.00 97.19 281 SER A O 1
ATOM 2230 N N . PHE A 1 282 ? -2.976 5.043 -18.759 1.00 96.06 282 PHE A N 1
ATOM 2231 C CA . PHE A 1 282 ? -1.582 4.600 -18.717 1.00 96.06 282 PHE A CA 1
ATOM 2232 C C . PHE A 1 282 ? -0.644 5.813 -18.708 1.00 96.06 282 PHE A C 1
ATOM 2234 O O . PHE A 1 282 ? -0.484 6.497 -19.721 1.00 96.06 282 PHE A O 1
ATOM 2241 N N . ILE A 1 283 ? -0.036 6.097 -17.553 1.00 95.56 283 ILE A N 1
ATOM 2242 C CA . ILE A 1 283 ? 0.763 7.306 -17.319 1.00 95.56 283 ILE A CA 1
ATOM 2243 C C . ILE A 1 283 ? 2.168 6.914 -16.849 1.00 95.56 283 ILE A C 1
ATOM 2245 O O . ILE A 1 283 ? 2.382 6.460 -15.732 1.00 95.56 283 ILE A O 1
ATOM 2249 N N . ILE A 1 284 ? 3.159 7.103 -17.716 1.00 94.69 284 ILE A N 1
ATOM 2250 C CA . ILE A 1 284 ? 4.570 6.759 -17.449 1.00 94.69 284 ILE A CA 1
ATOM 2251 C C . ILE A 1 284 ? 5.497 7.977 -17.546 1.00 94.69 284 ILE A C 1
ATOM 2253 O O . ILE A 1 284 ? 6.707 7.849 -17.739 1.00 94.69 284 ILE A O 1
ATOM 2257 N N . GLN A 1 285 ? 4.927 9.180 -17.443 1.00 93.69 285 GLN A N 1
ATOM 2258 C CA . GLN A 1 285 ? 5.649 10.437 -17.622 1.00 93.69 285 GLN A CA 1
ATOM 2259 C C . GLN A 1 285 ? 6.779 10.600 -16.595 1.00 93.69 285 GLN A C 1
ATOM 2261 O O . GLN A 1 285 ? 6.771 10.001 -15.520 1.00 93.69 285 GLN A O 1
ATOM 2266 N N . PHE A 1 286 ? 7.772 11.421 -16.942 1.00 93.75 286 PHE A N 1
ATOM 2267 C CA . PHE A 1 286 ? 8.963 11.661 -16.119 1.00 93.75 286 PHE A CA 1
ATOM 2268 C C . PHE A 1 286 ? 9.782 10.391 -15.799 1.00 93.75 286 PHE A C 1
ATOM 2270 O O . PHE A 1 286 ? 10.425 10.319 -14.761 1.00 93.75 286 PHE A O 1
ATOM 2277 N N . ASN A 1 287 ? 9.813 9.421 -16.724 1.00 92.75 287 ASN A N 1
ATOM 2278 C CA . ASN A 1 287 ? 10.758 8.297 -16.739 1.00 92.75 287 ASN A CA 1
ATOM 2279 C C . ASN A 1 287 ? 11.671 8.401 -17.976 1.00 92.75 287 ASN A C 1
ATOM 2281 O O . ASN A 1 287 ? 11.363 7.820 -19.017 1.00 92.75 287 ASN A O 1
ATOM 2285 N N . PRO A 1 288 ? 12.785 9.155 -17.919 1.00 89.25 288 PRO A N 1
ATOM 2286 C CA . PRO A 1 288 ? 13.553 9.523 -19.113 1.00 89.25 288 PRO A CA 1
ATOM 2287 C C . PRO A 1 288 ? 14.292 8.359 -19.794 1.00 89.25 288 PRO A C 1
ATOM 2289 O O . PRO A 1 288 ? 14.818 8.547 -20.887 1.00 89.25 288 PRO A O 1
ATOM 2292 N N . GLY A 1 289 ? 14.375 7.188 -19.155 1.00 91.56 289 GLY A N 1
ATOM 2293 C CA . GLY A 1 289 ? 15.009 5.998 -19.721 1.00 91.56 289 GLY A CA 1
ATOM 2294 C C . GLY A 1 289 ? 14.044 4.965 -20.303 1.00 91.56 289 GLY A C 1
ATOM 2295 O O . GLY A 1 289 ? 14.528 3.973 -20.851 1.00 91.56 289 GLY A O 1
ATOM 2296 N N . LEU A 1 290 ? 12.723 5.149 -20.170 1.00 93.62 290 LEU A N 1
ATOM 2297 C CA . LEU A 1 290 ? 11.744 4.244 -20.775 1.00 93.62 290 LEU A CA 1
ATOM 2298 C C . LEU A 1 290 ? 11.657 4.473 -22.284 1.00 93.62 290 LEU A C 1
ATOM 2300 O O . LEU A 1 290 ? 11.575 5.606 -22.760 1.00 93.62 290 LEU A O 1
ATOM 2304 N N . THR A 1 291 ? 11.615 3.375 -23.029 1.00 89.88 291 THR A N 1
ATOM 2305 C CA . THR A 1 291 ? 11.426 3.355 -24.480 1.00 89.88 291 THR A CA 1
ATOM 2306 C C . THR A 1 291 ? 10.133 2.631 -24.845 1.00 89.88 291 THR A C 1
ATOM 2308 O O . THR A 1 291 ? 9.670 1.730 -24.145 1.00 89.88 291 THR A O 1
ATOM 2311 N N . LEU A 1 292 ? 9.502 3.053 -25.945 1.00 78.75 292 LEU A N 1
ATOM 2312 C CA . LEU A 1 292 ? 8.351 2.334 -26.493 1.00 78.75 292 LEU A CA 1
ATOM 2313 C C . LEU A 1 292 ? 8.786 0.933 -26.960 1.00 78.75 292 LEU A C 1
ATOM 2315 O O . LEU A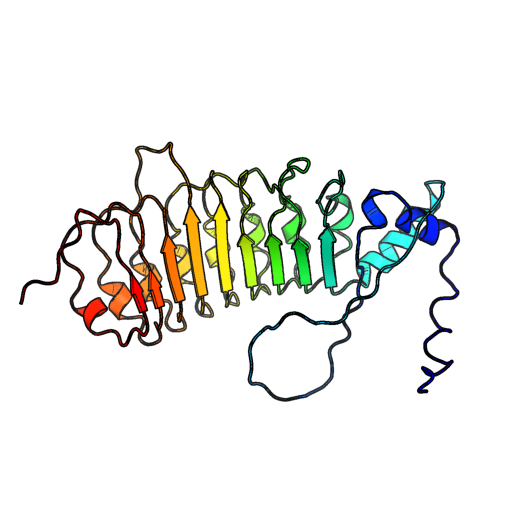 1 292 ? 9.930 0.792 -27.403 1.00 78.75 292 LEU A O 1
ATOM 2319 N N . PRO A 1 293 ? 7.900 -0.083 -26.904 1.00 73.19 293 PRO A N 1
ATOM 2320 C CA . PRO A 1 293 ? 8.240 -1.425 -27.358 1.00 73.19 293 PRO A CA 1
ATOM 2321 C C . PRO A 1 293 ? 8.704 -1.387 -28.815 1.00 73.19 293 PRO A C 1
ATOM 2323 O O . PRO A 1 293 ? 8.081 -0.735 -29.659 1.00 73.19 293 PRO A O 1
ATOM 2326 N N . ARG A 1 294 ? 9.791 -2.097 -29.117 1.00 64.56 294 ARG A N 1
ATOM 2327 C CA . ARG A 1 294 ? 10.228 -2.291 -30.503 1.00 64.56 294 ARG A CA 1
ATOM 2328 C C . ARG A 1 294 ? 9.285 -3.291 -31.194 1.00 64.56 294 ARG A C 1
ATOM 2330 O O . ARG A 1 294 ? 8.908 -4.266 -30.542 1.00 64.56 294 ARG A O 1
ATOM 2337 N N . PRO A 1 295 ? 8.887 -3.039 -32.454 1.00 55.84 295 PRO A N 1
ATOM 2338 C CA . PRO A 1 295 ? 8.009 -3.927 -33.218 1.00 55.84 295 PRO A CA 1
ATOM 2339 C C . PRO A 1 295 ? 8.699 -5.235 -33.636 1.00 55.84 295 PRO A C 1
ATOM 2341 O O . PRO A 1 295 ? 9.947 -5.233 -33.755 1.00 55.84 295 PRO A O 1
#

Secondary structure (DSSP, 8-state):
-PPPPTTTTTSS----HHHHTTTTSTTTTT-B-----PPS-----S-----S-----------STTHHHHHHHHHTT-SEEEEE--S--------GGGGGG-TT-SEEEEE--TTS--B---GGGGG-TT--EEEEESS-B-B---GGGGG-TT-SEEEEES-TTBEEPPPGGGGG-TT--EEEEEESEE-SPPPGGGGG-TT-SEEEEEE-----S--BPPPGGGGG-TT--EEEEESS-BEEPPPGGGGG-TT--EEE--SSEEEEEPPHHHHTS--SEEE-TT-TEEEPPP-

Foldseek 3Di:
DDDDDPVVVPPPVPDDPLQLAVCADPQNQQWQQDQDDDDPDDDDDDDPDDDPDTDGDHHDDDDDDVNPVVVLVVLLRGQETAGADDDDQHQQDDPLVSLLSNCNHQYYHTEYAAPYDEDEDDLSVLSVQNHAEDHHYNRLYADEDDLSVLSNLNHQEDHAYPNARYAEEDHLSVLSNLNHQYDAHAYAHYADEDHLSVLSNQNHAEDAYHHNYDDDPDAYEDRLSVLSNQNYAYDHQELHQHEEADHLSVLSNQNHAYDANYQYQYADEHHPSNVPHPYVYDHDYNHVHYDYDDD

Radius of gyration: 22.22 Å; Cα contacts (8 Å, |Δi|>4): 696; chains: 1; bounding box: 63×37×73 Å

Organism: NCBI:txid329046

Solvent-accessible surface area (backbone atoms only — not comparable to full-atom values): 15574 Å² total; per-residue (Å²): 135,86,80,85,65,79,76,68,78,69,75,70,86,83,67,54,75,46,52,48,18,52,32,22,39,80,79,38,44,54,51,39,78,43,76,72,73,85,77,83,84,77,83,95,84,80,79,94,72,80,83,92,78,86,80,85,72,62,58,76,74,60,79,76,79,75,37,56,69,56,48,46,64,51,39,52,65,28,28,33,38,46,34,63,48,77,91,69,95,52,70,66,65,85,59,76,89,47,32,90,30,29,44,53,20,31,34,43,38,37,36,41,53,76,87,44,60,70,35,60,70,56,69,57,60,41,43,29,46,49,21,26,34,44,37,41,30,25,39,27,36,21,55,46,68,47,58,42,62,30,52,27,53,49,21,31,34,42,35,39,32,62,14,58,51,22,25,48,46,68,46,56,37,53,27,55,22,50,45,23,31,36,42,36,42,28,17,35,42,31,43,72,51,67,46,53,45,50,23,54,21,55,44,22,29,34,43,37,38,33,19,64,48,90,79,69,94,72,66,26,54,68,48,52,40,53,20,58,21,59,50,21,30,36,41,34,46,29,36,54,43,29,29,54,53,67,47,49,41,50,36,54,27,82,49,32,33,34,43,33,46,30,44,26,54,29,29,47,51,49,36,68,45,47,73,69,50,78,52,82,38,81,42,59,54,64,24,89,48,52,40,76,60,81,132

Sequence (295 aa):
MSWMHPKIVWKLRVLSRSFQRLLSTPDFAALNITRFVPAANKGRTEALDDPDEWDLLFGCDAPTVYASEYARRYLTQLTAIDWRIIYSNFKIQVPSPWFPHLGNLTWLSIMGDSGNSPWVLPEEVRLLSNLQILRIKYSDMSGSIPASIGCLTFLCALELVDNDLLKGCLPTELGKLLRLERLEVSGMGLEGPIPPEFGNLCALQELILGFHTKKSGQRWTIPPELGQLSNLRILALENCNLMGTIPRELGQLHRLEVLTLTNNHLIGDIPLEVTMLRLESFIIQFNPGLTLPRP